Protein AF-A0A378UY57-F1 (afdb_monomer_lite)

Radius of gyration: 21.89 Å; chains: 1; bounding box: 51×52×68 Å

InterPro domains:
  IPR006091 Acyl-CoA dehydrogenase/oxidase, middle domain [PF02770] (91-174)
  IPR009100 Acyl-CoA dehydrogenase/oxidase, N-terminal and middle domain superfamily [SSF56645] (2-172)
  IPR013786 Acyl-CoA dehydrogenase/oxidase, N-terminal [PF02771] (3-87)
  IPR037069 Acyl-CoA dehydrogenase/oxidase, N-terminal domain superfamily [G3DSA:1.10.540.10] (1-86)
  IPR046373 Acyl-CoA oxidase/dehydrogenase, middle domain superfamily [G3DSA:2.40.110.10] (87-186)
  IPR052161 Mycobacterial Acyl-CoA Dehydrogenase [PTHR43292] (6-175)

Organism: Mycolicibacterium fortuitum (NCBI:txid1766)

Structure (mmCIF, N/CA/C/O backbone):
data_AF-A0A378UY57-F1
#
_entry.id   AF-A0A378UY57-F1
#
loop_
_atom_site.group_PDB
_atom_site.id
_atom_site.type_symbol
_atom_site.label_atom_id
_atom_site.label_alt_id
_atom_site.label_comp_id
_atom_site.label_asym_id
_atom_site.label_entity_id
_atom_site.label_seq_id
_atom_site.pdbx_PDB_ins_code
_atom_site.Cartn_x
_atom_site.Cartn_y
_atom_site.Cartn_z
_atom_site.occupancy
_atom_site.B_iso_or_equiv
_atom_site.auth_seq_id
_atom_site.auth_comp_id
_atom_site.auth_asym_id
_atom_site.auth_atom_id
_atom_site.pdbx_PDB_model_num
ATOM 1 N N . MET A 1 1 ? 15.941 20.336 -7.522 1.00 40.28 1 MET A N 1
ATOM 2 C CA . MET A 1 1 ? 14.760 19.537 -7.920 1.00 40.28 1 MET A CA 1
ATOM 3 C C . MET A 1 1 ? 15.129 18.188 -8.552 1.00 40.28 1 MET A C 1
ATOM 5 O O . MET A 1 1 ? 14.240 17.460 -8.949 1.00 40.28 1 MET A O 1
ATOM 9 N N . GLU A 1 2 ? 16.411 17.803 -8.567 1.00 47.00 2 GLU A N 1
ATOM 10 C CA . GLU A 1 2 ? 16.931 16.619 -9.278 1.00 47.00 2 GLU A CA 1
ATOM 11 C C . GLU A 1 2 ? 17.070 15.363 -8.388 1.00 47.00 2 GLU A C 1
ATOM 13 O O . GLU A 1 2 ? 17.576 14.335 -8.816 1.00 47.00 2 GLU A O 1
ATOM 18 N N . SER A 1 3 ? 16.646 15.438 -7.120 1.00 58.62 3 SER A N 1
ATOM 19 C CA . SER A 1 3 ? 16.895 14.403 -6.105 1.00 58.62 3 SER A CA 1
ATOM 20 C C . SER A 1 3 ? 15.646 13.675 -5.603 1.00 58.62 3 SER A C 1
ATOM 22 O O . SER A 1 3 ? 15.769 12.907 -4.653 1.00 58.62 3 SER A O 1
ATOM 24 N N . ASP A 1 4 ? 14.471 13.894 -6.203 1.00 64.38 4 ASP A N 1
ATOM 25 C CA . ASP A 1 4 ? 13.255 13.135 -5.879 1.00 64.38 4 ASP A CA 1
ATOM 26 C C . ASP A 1 4 ? 13.034 12.001 -6.894 1.00 64.38 4 ASP A C 1
ATOM 28 O O . ASP A 1 4 ? 12.913 12.250 -8.088 1.00 64.38 4 ASP A O 1
ATOM 32 N N . ARG A 1 5 ? 12.977 10.758 -6.413 1.00 66.75 5 ARG A N 1
ATOM 33 C CA . ARG A 1 5 ? 12.697 9.519 -7.151 1.00 66.75 5 ARG A CA 1
ATOM 34 C C . ARG A 1 5 ? 11.212 9.312 -7.404 1.00 66.75 5 ARG A C 1
ATOM 36 O O . ARG A 1 5 ? 10.889 8.396 -8.140 1.00 66.75 5 ARG A O 1
ATOM 43 N N . HIS A 1 6 ? 10.328 10.074 -6.765 1.00 70.81 6 HIS A N 1
ATOM 44 C CA . HIS A 1 6 ? 8.878 9.992 -6.957 1.00 70.81 6 HIS A CA 1
ATOM 45 C C . HIS A 1 6 ? 8.403 11.300 -7.588 1.00 70.81 6 HIS A C 1
ATOM 47 O O . HIS A 1 6 ? 7.791 12.142 -6.940 1.00 70.81 6 HIS A O 1
ATOM 53 N N . ASN A 1 7 ? 8.792 11.485 -8.847 1.00 79.38 7 ASN A N 1
ATOM 54 C CA . ASN A 1 7 ? 8.501 12.661 -9.656 1.00 79.38 7 ASN A CA 1
ATOM 55 C C . ASN A 1 7 ? 7.748 12.262 -10.942 1.00 79.38 7 ASN A C 1
ATOM 57 O O . ASN A 1 7 ? 7.445 11.089 -11.176 1.00 79.38 7 ASN A O 1
ATOM 61 N N . GLU A 1 8 ? 7.473 13.229 -11.813 1.00 85.94 8 GLU A N 1
ATOM 62 C CA . GLU A 1 8 ? 6.779 12.975 -13.083 1.00 85.94 8 GLU A CA 1
ATOM 63 C C . GLU A 1 8 ? 7.524 11.983 -13.991 1.00 85.94 8 GLU A C 1
ATOM 65 O O . GLU A 1 8 ? 6.896 11.127 -14.616 1.00 85.94 8 GLU A O 1
ATOM 70 N N . ALA A 1 9 ? 8.860 12.038 -14.028 1.00 87.75 9 ALA A N 1
ATOM 71 C CA . ALA A 1 9 ? 9.668 11.105 -14.813 1.00 87.75 9 ALA A CA 1
ATOM 72 C C . ALA A 1 9 ? 9.546 9.670 -14.279 1.00 87.75 9 ALA A C 1
ATOM 74 O O . ALA A 1 9 ? 9.389 8.732 -15.060 1.00 87.75 9 ALA A O 1
ATOM 75 N N . TYR A 1 10 ? 9.534 9.498 -12.956 1.00 88.25 10 TYR A N 1
ATOM 76 C CA . TYR A 1 10 ? 9.247 8.216 -12.322 1.00 88.25 10 TYR A CA 1
ATOM 77 C C . TYR A 1 10 ? 7.879 7.684 -12.748 1.00 88.25 10 TYR A C 1
ATOM 79 O O . TYR A 1 10 ? 7.792 6.567 -13.258 1.00 88.25 10 TYR A O 1
ATOM 87 N N . ARG A 1 11 ? 6.823 8.497 -12.632 1.00 90.94 11 ARG A N 1
ATOM 88 C CA . ARG A 1 11 ? 5.468 8.110 -13.054 1.00 90.94 11 ARG A CA 1
ATOM 89 C C . ARG A 1 11 ? 5.415 7.712 -14.527 1.00 90.94 11 ARG A C 1
ATOM 91 O O . ARG A 1 11 ? 4.796 6.701 -14.855 1.00 90.94 11 ARG A O 1
ATOM 98 N N . ALA A 1 12 ? 6.101 8.446 -15.402 1.00 92.75 12 ALA A N 1
ATOM 99 C CA . ALA A 1 12 ? 6.183 8.123 -16.823 1.00 92.75 12 ALA A CA 1
ATOM 100 C C . ALA A 1 12 ? 6.880 6.775 -17.078 1.00 92.75 12 ALA A C 1
ATOM 102 O O . ALA A 1 12 ? 6.385 5.969 -17.868 1.00 92.75 12 ALA A O 1
ATOM 103 N N . VAL A 1 13 ? 7.987 6.498 -16.381 1.00 93.12 13 VAL A N 1
ATOM 104 C CA . VAL A 1 13 ? 8.719 5.226 -16.488 1.00 93.12 13 VAL A CA 1
ATOM 105 C C . VAL A 1 13 ? 7.883 4.058 -15.965 1.00 93.12 13 VAL A C 1
ATOM 107 O O . VAL A 1 13 ? 7.796 3.031 -16.639 1.00 93.12 13 VAL A O 1
ATOM 110 N N . ILE A 1 14 ? 7.213 4.206 -14.816 1.00 94.50 14 ILE A N 1
ATOM 111 C CA . ILE A 1 14 ? 6.327 3.156 -14.294 1.00 94.50 14 ILE A CA 1
ATOM 112 C C . ILE A 1 14 ? 5.165 2.902 -15.257 1.00 94.50 14 ILE A C 1
ATOM 114 O O . ILE A 1 14 ? 4.910 1.750 -15.607 1.00 94.50 14 ILE A O 1
ATOM 118 N N . LYS A 1 15 ? 4.510 3.956 -15.753 1.00 94.81 15 LYS A N 1
ATOM 119 C CA . LYS A 1 15 ? 3.427 3.826 -16.734 1.00 94.81 15 LYS A CA 1
ATOM 120 C C . LYS A 1 15 ? 3.899 3.130 -18.009 1.00 94.81 15 LYS A C 1
ATOM 122 O O . LYS A 1 15 ? 3.201 2.266 -18.532 1.00 94.81 15 LYS A O 1
ATOM 127 N N . ARG A 1 16 ? 5.110 3.440 -18.483 1.00 95.19 16 ARG A N 1
ATOM 128 C CA . ARG A 1 16 ? 5.702 2.758 -19.639 1.00 95.19 16 ARG A CA 1
ATOM 129 C C . ARG A 1 16 ? 5.936 1.272 -19.372 1.00 95.19 16 ARG A C 1
ATOM 131 O O . ARG A 1 16 ? 5.544 0.453 -20.196 1.00 95.19 16 ARG A O 1
ATOM 138 N N . MET A 1 17 ? 6.504 0.916 -18.220 1.00 94.19 17 MET A N 1
ATOM 139 C CA . MET A 1 17 ? 6.662 -0.492 -17.833 1.00 94.19 17 MET A CA 1
ATOM 140 C C . MET A 1 17 ? 5.321 -1.224 -17.737 1.00 94.19 17 MET A C 1
ATOM 142 O O . MET A 1 17 ? 5.263 -2.416 -18.042 1.00 94.19 17 MET A O 1
ATOM 146 N N . GLY A 1 18 ? 4.258 -0.528 -17.326 1.00 95.00 18 GLY A N 1
ATOM 147 C CA . GLY A 1 18 ? 2.902 -1.067 -17.324 1.00 95.00 18 GLY A CA 1
ATOM 148 C C . GLY A 1 18 ? 2.403 -1.366 -18.734 1.00 95.00 18 GLY A C 1
ATOM 149 O O . GLY A 1 18 ? 2.019 -2.498 -19.019 1.00 95.00 18 GLY A O 1
ATOM 150 N N . SER A 1 19 ? 2.511 -0.396 -19.648 1.00 94.31 19 SER A N 1
ATOM 151 C CA . SER A 1 19 ? 2.171 -0.577 -21.068 1.00 94.31 19 SER A CA 1
ATOM 152 C C . SER A 1 19 ? 2.975 -1.689 -21.748 1.00 94.31 19 SER A C 1
ATOM 154 O O . SER A 1 19 ? 2.440 -2.411 -22.584 1.00 94.31 19 SER A O 1
ATOM 156 N N . ASP A 1 20 ? 4.244 -1.862 -21.372 1.00 94.06 20 ASP A N 1
ATOM 157 C CA . ASP A 1 20 ? 5.120 -2.915 -21.899 1.00 94.06 20 ASP A CA 1
ATOM 158 C C . ASP A 1 20 ? 4.856 -4.298 -21.248 1.00 94.06 20 ASP A C 1
ATOM 160 O O . ASP A 1 20 ? 5.554 -5.276 -21.546 1.00 94.06 20 ASP A O 1
ATOM 164 N N . GLY A 1 21 ? 3.882 -4.398 -20.331 1.00 92.75 21 GLY A N 1
ATOM 165 C CA . GLY A 1 21 ? 3.522 -5.633 -19.626 1.00 92.75 21 GLY A CA 1
ATOM 166 C C . GLY A 1 21 ? 4.620 -6.148 -18.690 1.00 92.75 21 GLY A C 1
ATOM 167 O O . GLY A 1 21 ? 4.719 -7.350 -18.441 1.00 92.75 21 GLY A O 1
ATOM 168 N N . LYS A 1 22 ? 5.504 -5.258 -18.225 1.00 92.56 22 LYS A N 1
ATOM 169 C CA . LYS A 1 22 ? 6.643 -5.584 -17.350 1.00 92.56 22 LYS A CA 1
ATOM 170 C C . LYS A 1 22 ? 6.350 -5.329 -15.877 1.00 92.56 22 LYS A C 1
ATOM 172 O O . LYS A 1 22 ? 7.097 -5.796 -15.023 1.00 92.56 22 LYS A O 1
ATOM 177 N N . LEU A 1 23 ? 5.273 -4.624 -15.542 1.00 93.00 23 LEU A N 1
ATOM 178 C CA . LEU A 1 23 ? 4.801 -4.580 -14.161 1.00 93.00 23 LEU A CA 1
ATOM 179 C C . LEU A 1 23 ? 4.139 -5.910 -13.795 1.00 93.00 23 LEU A C 1
ATOM 181 O O . LEU A 1 23 ? 3.455 -6.524 -14.604 1.00 93.00 23 LEU A O 1
ATOM 185 N N . GLY A 1 24 ? 4.387 -6.382 -12.573 1.00 90.12 24 GLY A N 1
ATOM 186 C CA . GLY A 1 24 ? 3.815 -7.642 -12.096 1.00 90.12 24 GLY A CA 1
ATOM 187 C C . GLY A 1 24 ? 4.323 -8.885 -12.832 1.00 90.12 24 GLY A C 1
ATOM 188 O O . GLY A 1 24 ? 3.570 -9.844 -12.984 1.00 90.12 24 GLY A O 1
ATOM 189 N N . VAL A 1 25 ? 5.601 -8.925 -13.245 1.00 93.88 25 VAL A N 1
ATOM 190 C CA . VAL A 1 25 ? 6.196 -10.117 -13.892 1.00 93.88 25 VAL A CA 1
ATOM 191 C C . VAL A 1 25 ? 5.960 -11.411 -13.099 1.00 93.88 25 VAL A C 1
ATOM 193 O O . VAL A 1 25 ? 5.749 -12.472 -13.674 1.00 93.88 25 VAL A O 1
ATOM 196 N N . GLY A 1 26 ? 5.935 -11.313 -11.770 1.00 92.50 26 GLY A N 1
ATOM 197 C CA . GLY A 1 26 ? 5.681 -12.430 -10.865 1.00 92.50 26 GLY A CA 1
ATOM 198 C C . GLY A 1 26 ? 4.221 -12.771 -10.601 1.00 92.50 26 GLY A C 1
ATOM 199 O O . GLY A 1 26 ? 3.942 -13.772 -9.946 1.00 92.50 26 GLY A O 1
ATOM 200 N N . TRP A 1 27 ? 3.284 -11.925 -11.024 1.00 95.56 27 TRP A N 1
ATOM 201 C CA . TRP A 1 27 ? 1.872 -12.138 -10.730 1.00 95.56 27 TRP A CA 1
ATOM 202 C C . TRP A 1 27 ? 1.311 -13.272 -11.592 1.00 95.56 27 TRP A C 1
ATOM 204 O O . TRP A 1 27 ? 1.723 -13.414 -12.748 1.00 95.56 27 TRP A O 1
ATOM 214 N N . PRO A 1 28 ? 0.359 -14.066 -11.071 1.00 95.00 28 PRO A N 1
ATOM 215 C CA . PRO A 1 28 ? -0.349 -15.063 -11.861 1.00 95.00 28 PRO A CA 1
ATOM 216 C C . PRO A 1 28 ? -0.992 -14.457 -13.114 1.00 95.00 28 PRO A C 1
ATOM 218 O O . PRO A 1 28 ? -1.489 -13.327 -13.094 1.00 95.00 28 PRO A O 1
ATOM 221 N N . LYS A 1 29 ? -1.038 -15.240 -14.198 1.00 94.75 29 LYS A N 1
ATOM 222 C CA . LYS A 1 29 ? -1.627 -14.807 -15.477 1.00 94.75 29 LYS A CA 1
ATOM 223 C C . LYS A 1 29 ? -3.108 -14.437 -15.361 1.00 94.75 29 LYS A C 1
ATOM 225 O O . LYS A 1 29 ? -3.556 -13.529 -16.048 1.00 94.75 29 LYS A O 1
ATOM 230 N N . GLU A 1 30 ? -3.848 -15.089 -14.463 1.00 94.06 30 GLU A N 1
ATOM 231 C CA . GLU A 1 30 ? -5.260 -14.778 -14.172 1.00 94.06 30 GLU A CA 1
ATOM 232 C C . GLU A 1 30 ? -5.480 -13.337 -13.680 1.00 94.06 30 GLU A C 1
ATOM 234 O O . GLU A 1 30 ? -6.553 -12.778 -13.884 1.00 94.06 30 GLU A O 1
ATOM 239 N N . TYR A 1 31 ? -4.454 -12.711 -13.093 1.00 93.69 31 TYR A N 1
ATOM 240 C CA . TYR A 1 31 ? -4.487 -11.317 -12.649 1.00 93.69 31 TYR A CA 1
ATOM 241 C C . TYR A 1 31 ? -3.799 -10.356 -13.626 1.00 93.69 31 TYR A C 1
ATOM 243 O O . TYR A 1 31 ? -3.614 -9.194 -13.281 1.00 93.69 31 TYR A O 1
ATOM 251 N N . GLY A 1 32 ? -3.417 -10.819 -14.823 1.00 91.88 32 GLY A N 1
ATOM 252 C CA . GLY A 1 32 ? -2.767 -10.012 -15.863 1.00 91.88 32 GLY A CA 1
ATOM 253 C C . GLY A 1 32 ? -1.235 -9.978 -15.808 1.00 91.88 32 GLY A C 1
ATOM 254 O O . GLY A 1 32 ? -0.626 -9.236 -16.573 1.00 91.88 32 GLY A O 1
ATOM 255 N N . GLY A 1 33 ? -0.603 -10.760 -14.925 1.00 93.44 33 GLY A N 1
ATOM 256 C CA . GLY A 1 33 ? 0.859 -10.868 -14.844 1.00 93.44 33 GLY A CA 1
ATOM 257 C C . GLY A 1 33 ? 1.473 -11.860 -15.838 1.00 93.44 33 GLY A C 1
ATOM 258 O O . GLY A 1 33 ? 0.778 -12.515 -16.616 1.00 93.44 33 GLY A O 1
ATOM 259 N N . LEU A 1 34 ? 2.801 -12.023 -15.779 1.00 93.38 34 LEU A N 1
ATOM 260 C CA . LEU A 1 34 ? 3.534 -12.963 -16.647 1.00 93.38 34 LEU A CA 1
ATOM 261 C C . LEU A 1 34 ? 3.672 -14.376 -16.052 1.00 93.38 34 LEU A C 1
ATOM 263 O O . LEU A 1 34 ? 3.972 -15.325 -16.780 1.00 93.38 34 LEU A O 1
ATOM 267 N N . GLY A 1 35 ? 3.408 -14.542 -14.752 1.00 93.44 35 GLY A N 1
ATOM 268 C CA . GLY A 1 35 ? 3.488 -15.823 -14.048 1.00 93.44 35 GLY A CA 1
ATOM 269 C C . GLY A 1 35 ? 4.914 -16.318 -13.810 1.00 93.44 35 GLY A C 1
ATOM 270 O O . GLY A 1 35 ? 5.127 -17.525 -13.718 1.00 93.44 35 GLY A O 1
ATOM 271 N N . PHE A 1 36 ? 5.895 -15.417 -13.755 1.00 94.00 36 PHE A N 1
ATOM 272 C CA . PHE A 1 36 ? 7.292 -15.783 -13.553 1.00 94.00 36 PHE A CA 1
ATOM 273 C C . PHE A 1 36 ? 7.594 -16.227 -12.118 1.00 94.00 36 PHE A C 1
ATOM 275 O O . PHE A 1 36 ? 7.024 -15.723 -11.144 1.00 94.00 36 PHE A O 1
ATOM 282 N N . GLY A 1 37 ? 8.541 -17.157 -11.992 1.00 93.19 37 GLY A N 1
ATOM 283 C CA . GLY A 1 37 ? 8.991 -17.682 -10.713 1.00 93.19 37 GLY A CA 1
ATOM 284 C C . GLY A 1 37 ? 9.806 -16.673 -9.891 1.00 93.19 37 GLY A C 1
ATOM 285 O O . GLY A 1 37 ? 10.105 -15.562 -10.340 1.00 93.19 37 GLY A O 1
ATOM 286 N N . PRO A 1 38 ? 10.174 -17.036 -8.649 1.00 91.06 38 PRO A N 1
ATOM 287 C CA . PRO A 1 38 ? 10.925 -16.150 -7.757 1.00 91.06 38 PRO A CA 1
ATOM 288 C C . PRO A 1 38 ? 12.301 -15.745 -8.302 1.00 91.06 38 PRO A C 1
ATOM 290 O O . PRO A 1 38 ? 12.766 -14.639 -8.034 1.00 91.06 38 PRO A O 1
ATOM 293 N N . VAL A 1 39 ? 12.954 -16.628 -9.065 1.00 95.00 39 VAL A N 1
ATOM 294 C CA . VAL A 1 39 ? 14.288 -16.374 -9.630 1.00 95.00 39 VAL A CA 1
ATOM 295 C C . VAL A 1 39 ? 14.203 -15.323 -10.731 1.00 95.00 39 VAL A C 1
ATOM 297 O O . VAL A 1 39 ? 14.936 -14.338 -10.704 1.00 95.00 39 VAL A O 1
ATOM 300 N N . GLU A 1 40 ? 13.265 -15.477 -11.660 1.00 94.12 40 GLU A N 1
ATOM 301 C CA . GLU A 1 40 ? 13.030 -14.534 -12.752 1.00 94.12 40 GLU A CA 1
ATOM 302 C C . GLU A 1 40 ? 12.604 -13.157 -12.226 1.00 94.12 40 GLU A C 1
ATOM 304 O O . GLU A 1 40 ? 13.059 -12.130 -12.729 1.00 94.12 40 GLU A O 1
ATOM 309 N N . GLN A 1 41 ? 11.782 -13.119 -11.171 1.00 92.00 41 GLN A N 1
ATOM 310 C CA . GLN A 1 41 ? 11.437 -11.875 -10.480 1.00 92.00 41 GLN A CA 1
ATOM 311 C C . GLN A 1 41 ? 12.674 -11.185 -9.897 1.00 92.00 41 GLN A C 1
ATOM 313 O O . GLN A 1 41 ? 12.818 -9.970 -10.035 1.00 92.00 41 GLN A O 1
ATOM 318 N N . GLN A 1 42 ? 13.578 -11.943 -9.271 1.00 92.88 42 GLN A N 1
ATOM 319 C CA . GLN A 1 42 ? 14.812 -11.387 -8.718 1.00 92.88 42 GLN A CA 1
ATOM 320 C C . GLN A 1 42 ? 15.730 -10.840 -9.816 1.00 92.88 42 GLN A C 1
ATOM 322 O O . GLN A 1 42 ? 16.302 -9.765 -9.643 1.00 92.88 42 GLN A O 1
ATOM 327 N N . ILE A 1 43 ? 15.846 -11.545 -10.945 1.00 95.00 43 ILE A N 1
ATOM 328 C CA . ILE A 1 43 ? 16.604 -11.070 -12.110 1.00 95.00 43 ILE A CA 1
ATOM 329 C C . ILE A 1 43 ? 16.014 -9.746 -12.607 1.00 95.00 43 ILE A C 1
ATOM 331 O O . ILE A 1 43 ? 16.747 -8.773 -12.746 1.00 95.00 43 ILE A O 1
ATOM 335 N N . PHE A 1 44 ? 14.692 -9.666 -12.781 1.00 93.88 44 PHE A N 1
ATOM 336 C CA . PHE A 1 44 ? 14.022 -8.436 -13.209 1.00 93.88 44 PHE A CA 1
ATOM 337 C C . PHE A 1 44 ? 14.284 -7.255 -12.260 1.00 93.88 44 PHE A C 1
ATOM 339 O O . PHE A 1 44 ? 14.619 -6.160 -12.708 1.00 93.88 44 PHE A O 1
ATOM 346 N N . ILE A 1 45 ? 14.191 -7.482 -10.946 1.00 92.25 45 ILE A N 1
ATOM 347 C CA . ILE A 1 45 ? 14.482 -6.456 -9.933 1.00 92.25 45 ILE A CA 1
ATOM 348 C C . ILE A 1 45 ? 15.952 -6.018 -9.999 1.00 92.25 45 ILE A C 1
ATOM 350 O O . ILE A 1 45 ? 16.243 -4.829 -9.875 1.00 92.25 45 ILE A O 1
ATOM 354 N N . ASN A 1 46 ? 16.885 -6.951 -10.198 1.00 94.00 46 ASN A N 1
ATOM 355 C CA . ASN A 1 46 ? 18.308 -6.636 -10.317 1.00 94.00 46 ASN A CA 1
ATOM 356 C C . ASN A 1 46 ? 18.601 -5.780 -11.555 1.00 94.00 46 ASN A C 1
ATOM 358 O O . ASN A 1 46 ? 19.331 -4.797 -11.439 1.00 94.00 46 ASN A O 1
ATOM 362 N N . GLU A 1 47 ? 18.003 -6.104 -12.703 1.00 94.88 47 GLU A N 1
ATOM 363 C CA . GLU A 1 47 ? 18.161 -5.317 -13.931 1.00 94.88 47 GLU A CA 1
ATOM 364 C C . GLU A 1 47 ? 17.540 -3.921 -13.801 1.00 94.88 47 GLU A C 1
ATOM 366 O O . GLU A 1 47 ? 18.175 -2.932 -14.167 1.00 94.88 47 GLU A O 1
ATOM 371 N N . ALA A 1 48 ? 16.354 -3.807 -13.192 1.00 91.62 48 ALA A N 1
ATOM 372 C CA . ALA A 1 48 ? 15.744 -2.508 -12.904 1.00 91.62 48 ALA A CA 1
ATOM 373 C C . ALA A 1 48 ? 16.639 -1.650 -11.992 1.00 91.62 48 ALA A C 1
ATOM 375 O O . ALA A 1 48 ? 16.882 -0.482 -12.284 1.00 91.62 48 ALA A O 1
ATOM 376 N N . ASN A 1 49 ? 17.208 -2.243 -10.936 1.00 90.00 49 ASN A N 1
ATOM 377 C CA . ASN A 1 49 ? 18.150 -1.554 -10.051 1.00 90.00 49 ASN A CA 1
ATOM 378 C C . ASN A 1 49 ? 19.446 -1.150 -10.770 1.00 90.00 49 ASN A C 1
ATOM 380 O O . ASN A 1 49 ? 19.962 -0.061 -10.527 1.00 90.00 49 ASN A O 1
ATOM 384 N N . ARG A 1 50 ? 19.979 -2.003 -11.654 1.00 91.94 50 ARG A N 1
ATOM 385 C CA . ARG A 1 50 ? 21.170 -1.703 -12.466 1.00 91.94 50 ARG A CA 1
ATOM 386 C C . ARG A 1 50 ? 20.926 -0.529 -13.419 1.00 91.94 50 ARG A C 1
ATOM 388 O O . ARG A 1 50 ? 21.859 0.222 -13.688 1.00 91.94 50 ARG A O 1
ATOM 395 N N . ALA A 1 51 ? 19.691 -0.362 -13.885 1.00 89.75 51 ALA A N 1
ATOM 396 C CA . ALA A 1 51 ? 19.246 0.767 -14.698 1.00 89.75 51 ALA A CA 1
ATOM 397 C C . ALA A 1 51 ? 18.805 2.001 -13.875 1.00 89.75 51 ALA A C 1
ATOM 399 O O . ALA A 1 51 ? 18.311 2.960 -14.460 1.00 89.75 51 ALA A O 1
ATOM 400 N N . ASP A 1 52 ? 18.959 1.979 -12.543 1.00 86.69 52 ASP A N 1
ATOM 401 C CA . ASP A 1 52 ? 18.474 3.004 -11.596 1.00 86.69 52 ASP A CA 1
ATOM 402 C C . ASP A 1 52 ? 16.971 3.317 -11.741 1.00 86.69 52 ASP A C 1
ATOM 404 O O . ASP A 1 52 ? 16.516 4.441 -11.533 1.00 86.69 52 ASP A O 1
ATOM 408 N N . ILE A 1 53 ? 16.175 2.297 -12.075 1.00 87.31 53 ILE A N 1
ATOM 409 C CA . ILE A 1 53 ? 14.715 2.371 -12.139 1.00 87.31 53 ILE A CA 1
ATOM 410 C C . ILE A 1 53 ? 14.153 1.897 -10.793 1.00 87.31 53 ILE A C 1
ATOM 412 O O . ILE A 1 53 ? 14.133 0.691 -10.522 1.00 87.31 53 ILE A O 1
ATOM 416 N N . PRO A 1 54 ? 13.668 2.802 -9.923 1.00 83.81 54 PRO A N 1
ATOM 417 C CA . PRO A 1 54 ? 13.010 2.381 -8.698 1.00 83.81 54 PRO A CA 1
ATOM 418 C C . PRO A 1 54 ? 11.667 1.740 -9.060 1.00 83.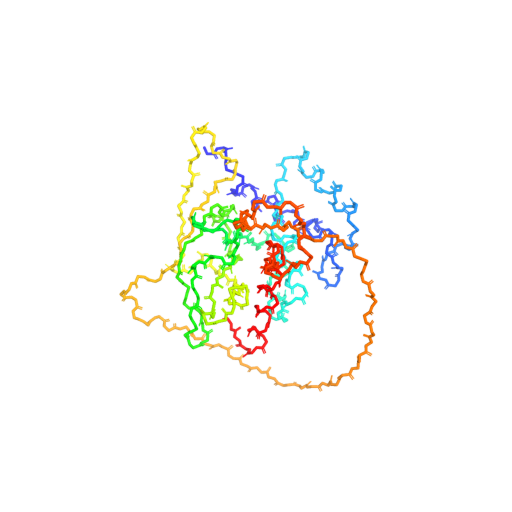81 54 PRO A C 1
ATOM 420 O O . PRO A 1 54 ? 10.828 2.360 -9.697 1.00 83.81 54 PRO A O 1
ATOM 423 N N . LEU A 1 55 ? 11.447 0.490 -8.665 1.00 90.31 55 LEU A N 1
ATOM 424 C CA . LEU A 1 55 ? 10.158 -0.176 -8.853 1.00 90.31 55 LEU A CA 1
ATOM 425 C C . LEU A 1 55 ? 9.210 0.131 -7.676 1.00 90.31 55 LEU A C 1
ATOM 427 O O . LEU A 1 55 ? 9.676 0.249 -6.536 1.00 90.31 55 LEU A O 1
ATOM 431 N N . PRO A 1 56 ? 7.879 0.184 -7.891 1.00 91.50 56 PRO A N 1
ATOM 432 C CA . PRO A 1 56 ? 6.888 0.344 -6.827 1.00 91.50 56 PRO A CA 1
ATOM 433 C C . PRO A 1 56 ? 6.720 -0.962 -6.032 1.00 91.50 56 PRO A C 1
ATOM 435 O O . PRO A 1 56 ? 5.681 -1.622 -6.066 1.00 91.50 56 PRO A O 1
ATOM 438 N N . MET A 1 57 ? 7.767 -1.361 -5.307 1.00 90.25 57 MET A N 1
ATOM 439 C CA . MET A 1 57 ? 7.873 -2.675 -4.665 1.00 90.25 57 MET A CA 1
ATOM 440 C C . MET A 1 57 ? 6.763 -2.936 -3.646 1.00 90.25 57 MET A C 1
ATOM 442 O O . MET A 1 57 ? 6.221 -4.033 -3.612 1.00 90.25 57 MET A O 1
ATOM 446 N N . VAL A 1 58 ? 6.368 -1.930 -2.857 1.00 91.69 58 VAL A N 1
ATOM 447 C CA . VAL A 1 58 ? 5.243 -2.052 -1.910 1.00 91.69 58 VAL A CA 1
ATOM 448 C C . VAL A 1 58 ? 3.955 -2.412 -2.651 1.00 91.69 58 VAL A C 1
ATOM 450 O O . VAL A 1 58 ? 3.244 -3.335 -2.256 1.00 91.69 58 VAL A O 1
ATOM 453 N N . THR A 1 59 ? 3.674 -1.717 -3.748 1.00 94.75 59 THR A N 1
ATOM 454 C CA . THR A 1 59 ? 2.495 -1.965 -4.573 1.00 94.75 59 THR A CA 1
ATOM 455 C C . THR A 1 59 ? 2.534 -3.364 -5.199 1.00 94.75 59 THR A C 1
ATOM 457 O O . THR A 1 59 ? 1.562 -4.112 -5.102 1.00 94.75 59 THR A O 1
ATOM 460 N N . LEU A 1 60 ? 3.6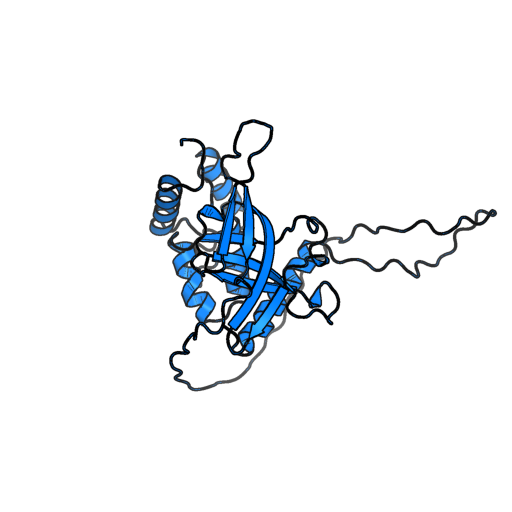68 -3.740 -5.802 1.00 93.94 60 LEU A N 1
ATOM 461 C CA . LEU A 1 60 ? 3.807 -4.973 -6.585 1.00 93.94 60 LEU A CA 1
ATOM 462 C C . LEU A 1 60 ? 3.987 -6.237 -5.739 1.00 93.94 60 LEU A C 1
ATOM 464 O O . LEU A 1 60 ? 3.505 -7.295 -6.133 1.00 93.94 60 LEU A O 1
ATOM 468 N N . GLN A 1 61 ? 4.689 -6.155 -4.609 1.00 91.69 61 GLN A N 1
ATOM 469 C CA . GLN A 1 61 ? 5.043 -7.323 -3.795 1.00 91.69 61 GLN A CA 1
ATOM 470 C C . GLN A 1 61 ? 4.217 -7.459 -2.519 1.00 91.69 61 GLN A C 1
ATOM 472 O O . GLN A 1 61 ? 4.129 -8.561 -1.985 1.00 91.69 61 GLN A O 1
ATOM 477 N N . THR A 1 62 ? 3.597 -6.378 -2.041 1.00 92.62 62 THR A N 1
ATOM 478 C CA . THR A 1 62 ? 2.780 -6.416 -0.822 1.00 92.62 62 THR A CA 1
ATOM 479 C C . THR A 1 62 ? 1.308 -6.226 -1.150 1.00 92.62 62 THR A C 1
ATOM 481 O O . THR A 1 62 ? 0.514 -7.143 -0.945 1.00 92.62 62 THR A O 1
ATOM 484 N N . VAL A 1 63 ? 0.924 -5.059 -1.674 1.00 9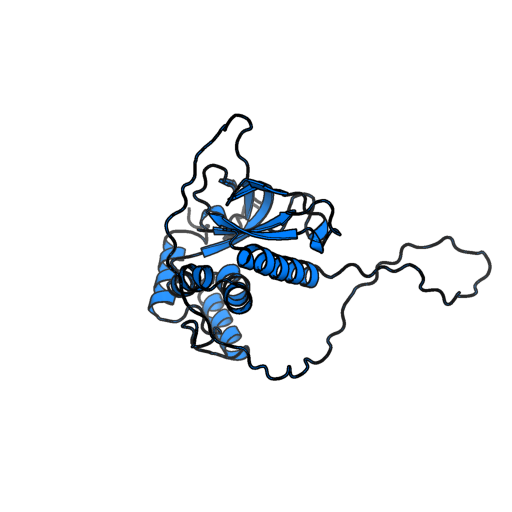5.81 63 VAL A N 1
ATOM 485 C CA . VAL A 1 63 ? -0.494 -4.691 -1.831 1.00 95.81 63 VAL A CA 1
ATOM 486 C C . VAL A 1 63 ? -1.192 -5.587 -2.847 1.00 95.81 63 VAL A C 1
ATOM 488 O O . VAL A 1 63 ? -2.206 -6.197 -2.522 1.00 95.81 63 VAL A O 1
ATOM 491 N N . GLY A 1 64 ? -0.628 -5.719 -4.047 1.00 95.75 64 GLY A N 1
ATOM 492 C CA . GLY A 1 64 ? -1.204 -6.538 -5.108 1.00 95.75 64 GLY A CA 1
ATOM 493 C C . GLY A 1 64 ? -1.415 -7.999 -4.706 1.00 95.75 64 GLY A C 1
ATOM 494 O O . GLY A 1 64 ? -2.554 -8.456 -4.748 1.00 95.75 64 GLY A O 1
ATOM 495 N N . PRO A 1 65 ? -0.383 -8.726 -4.238 1.00 94.62 65 PRO A N 1
ATOM 496 C CA . PRO A 1 65 ? -0.545 -10.103 -3.771 1.00 94.62 65 PRO A CA 1
ATOM 497 C C . PRO A 1 65 ? -1.533 -10.240 -2.606 1.00 94.62 65 PRO A C 1
ATOM 499 O O . PRO A 1 65 ? -2.290 -11.209 -2.550 1.00 94.62 65 PRO A O 1
ATOM 502 N N . THR A 1 66 ? -1.592 -9.251 -1.706 1.00 95.19 66 THR A N 1
ATOM 503 C CA . THR A 1 66 ? -2.586 -9.253 -0.623 1.00 95.19 66 THR A CA 1
ATOM 504 C C . THR A 1 66 ? -4.005 -9.102 -1.170 1.00 95.19 66 THR A C 1
ATOM 506 O O . THR A 1 66 ? -4.898 -9.834 -0.756 1.00 95.19 66 THR A O 1
ATOM 509 N N . LEU A 1 67 ? -4.225 -8.209 -2.138 1.00 95.56 67 LEU A N 1
ATOM 510 C CA . LEU A 1 67 ? -5.518 -8.047 -2.809 1.00 95.56 67 LEU A CA 1
ATOM 511 C C . LEU A 1 67 ? -5.917 -9.287 -3.618 1.00 95.56 67 LEU A C 1
ATOM 513 O O . LEU A 1 67 ? -7.084 -9.665 -3.608 1.00 95.56 67 LEU A O 1
ATOM 517 N N . GLN A 1 68 ? -4.966 -9.952 -4.275 1.00 95.06 68 GLN A N 1
ATOM 518 C CA . GLN A 1 68 ? -5.217 -11.220 -4.970 1.00 95.06 68 GLN A CA 1
ATOM 519 C C . GLN A 1 68 ? -5.713 -12.296 -3.995 1.00 95.06 68 GLN A C 1
ATOM 521 O O . GLN A 1 68 ? -6.698 -12.978 -4.272 1.00 95.06 68 GLN A O 1
ATOM 526 N N . ALA A 1 69 ? -5.063 -12.417 -2.834 1.00 94.50 69 ALA A N 1
ATOM 527 C CA . ALA A 1 69 ? -5.382 -13.442 -1.846 1.00 94.50 69 ALA A CA 1
ATOM 528 C C . ALA A 1 69 ? -6.642 -13.140 -1.015 1.00 94.50 69 ALA A C 1
ATOM 530 O O . ALA A 1 69 ? -7.371 -14.063 -0.654 1.00 94.50 69 ALA A O 1
ATOM 531 N N . LEU A 1 70 ? -6.867 -11.873 -0.662 1.00 93.94 70 LEU A N 1
ATOM 532 C CA . LEU A 1 70 ? -7.804 -11.472 0.395 1.00 93.94 70 LEU A CA 1
ATOM 533 C C . LEU A 1 70 ? -8.760 -10.341 -0.003 1.00 93.94 70 LEU A C 1
ATOM 535 O O . LEU A 1 70 ? -9.690 -10.049 0.748 1.00 93.94 70 LEU A O 1
ATOM 539 N N . GLY A 1 71 ? -8.529 -9.684 -1.139 1.00 92.19 71 GLY A N 1
ATOM 540 C CA . GLY A 1 71 ? -9.375 -8.592 -1.608 1.00 92.19 71 GLY A CA 1
ATOM 541 C C . GLY A 1 71 ? -10.746 -9.082 -2.066 1.00 92.19 71 GLY A C 1
ATOM 542 O O . GLY A 1 71 ? -10.898 -10.222 -2.513 1.00 92.19 71 GLY A O 1
ATOM 543 N N . THR A 1 72 ? -11.747 -8.208 -1.988 1.00 92.88 72 THR A N 1
ATOM 544 C CA . THR A 1 72 ? -13.048 -8.469 -2.620 1.00 92.88 72 THR A CA 1
ATOM 545 C C . THR A 1 72 ? -12.928 -8.385 -4.140 1.00 92.88 72 THR A C 1
ATOM 547 O O . THR A 1 72 ? -11.977 -7.809 -4.672 1.00 92.88 72 THR A O 1
ATOM 550 N N . GLU A 1 73 ? -13.906 -8.922 -4.866 1.00 93.50 73 GLU A N 1
ATOM 551 C CA . GLU A 1 73 ? -13.901 -8.860 -6.331 1.00 93.50 73 GLU A CA 1
ATOM 552 C C . GLU A 1 73 ? -13.939 -7.416 -6.851 1.00 93.50 73 GLU A C 1
ATOM 554 O O . GLU A 1 73 ? -13.284 -7.091 -7.840 1.00 93.50 73 GLU A O 1
ATOM 559 N N . GLU A 1 74 ? -14.625 -6.513 -6.151 1.00 92.12 74 GLU A N 1
ATOM 560 C CA . GLU A 1 74 ? -14.646 -5.083 -6.464 1.00 92.12 74 GLU A CA 1
ATOM 561 C C . GLU A 1 74 ? -13.262 -4.454 -6.276 1.00 92.12 74 GLU A C 1
ATOM 563 O O . GLU A 1 74 ? -12.801 -3.702 -7.136 1.00 92.12 74 GLU A O 1
ATOM 568 N N . GLN A 1 75 ? -12.571 -4.786 -5.181 1.00 93.62 75 GLN A N 1
ATOM 569 C CA . GLN A 1 75 ? -11.215 -4.302 -4.922 1.00 93.62 75 GLN A CA 1
ATOM 570 C C . GLN A 1 75 ? -10.230 -4.843 -5.962 1.00 93.62 75 GLN A C 1
ATOM 572 O O . GLN A 1 75 ? -9.428 -4.080 -6.501 1.00 93.62 75 GLN A O 1
ATOM 577 N N . LYS A 1 76 ? -10.310 -6.136 -6.297 1.00 95.25 76 LYS A N 1
ATOM 578 C CA . LYS A 1 76 ? -9.457 -6.754 -7.318 1.00 95.25 76 LYS A CA 1
ATOM 579 C C . LYS A 1 76 ? -9.649 -6.092 -8.679 1.00 95.25 76 LYS A C 1
ATOM 581 O O . LYS A 1 76 ? -8.664 -5.666 -9.279 1.00 95.25 76 LYS A O 1
ATOM 586 N N . LYS A 1 77 ? -10.901 -5.939 -9.129 1.00 95.06 77 LYS A N 1
ATOM 587 C CA . LYS A 1 77 ? -11.244 -5.297 -10.412 1.00 95.06 77 LYS A CA 1
ATOM 588 C C . LYS A 1 77 ? -10.807 -3.836 -10.473 1.00 95.06 77 LYS A C 1
ATOM 590 O O . LYS A 1 77 ? -10.375 -3.387 -11.528 1.00 95.06 77 LYS A O 1
ATOM 595 N N . LYS A 1 78 ? -10.901 -3.103 -9.358 1.00 94.50 78 LYS A N 1
ATOM 596 C CA . LYS A 1 78 ? -10.488 -1.696 -9.288 1.00 94.50 78 LYS A CA 1
ATOM 597 C C . LYS A 1 78 ? -8.967 -1.535 -9.289 1.00 94.50 78 LYS A C 1
ATOM 599 O O . LYS A 1 78 ? -8.446 -0.706 -10.025 1.00 94.50 78 LYS A O 1
ATOM 604 N N . PHE A 1 79 ? -8.259 -2.278 -8.440 1.00 97.06 79 PHE A N 1
ATOM 605 C CA . PHE A 1 79 ? -6.858 -1.981 -8.137 1.00 97.06 79 PHE A CA 1
ATOM 606 C C . PHE A 1 79 ? -5.861 -2.808 -8.946 1.00 97.06 79 PHE A C 1
ATOM 608 O O . PHE A 1 79 ? -4.853 -2.251 -9.369 1.00 97.06 79 PHE A O 1
ATOM 615 N N . LEU A 1 80 ? -6.098 -4.104 -9.188 1.00 97.12 80 LEU A N 1
ATOM 616 C CA . LEU A 1 80 ? -5.086 -4.956 -9.831 1.00 97.12 80 LEU A CA 1
ATOM 617 C C . LEU A 1 80 ? -4.745 -4.498 -11.261 1.00 97.12 80 LEU A C 1
ATOM 619 O O . LEU A 1 80 ? -3.553 -4.342 -11.536 1.00 97.12 80 LEU A O 1
ATOM 623 N N . PRO A 1 81 ? -5.721 -4.189 -12.142 1.00 96.62 81 PRO A N 1
ATOM 624 C CA . PRO A 1 81 ? -5.411 -3.672 -13.474 1.00 96.62 81 PRO A CA 1
ATOM 625 C C . PRO A 1 81 ? -4.696 -2.318 -13.422 1.00 96.62 81 PRO A C 1
ATOM 627 O O . PRO A 1 81 ? -3.723 -2.117 -14.140 1.00 96.62 81 PRO A O 1
ATOM 630 N N . GLY A 1 82 ? -5.121 -1.413 -12.532 1.00 96.81 82 GLY A N 1
ATOM 631 C CA . GLY A 1 82 ? -4.498 -0.094 -12.375 1.00 96.81 82 GLY A CA 1
ATOM 632 C C . GLY A 1 82 ? -3.059 -0.159 -11.851 1.00 96.81 82 GLY A C 1
ATOM 633 O O . GLY A 1 82 ? -2.210 0.625 -12.272 1.00 96.81 82 GLY A O 1
ATOM 634 N N . ILE A 1 83 ? -2.755 -1.127 -10.979 1.00 97.31 83 ILE A N 1
ATOM 635 C CA . ILE A 1 83 ? -1.386 -1.404 -10.526 1.00 97.31 83 ILE A CA 1
ATOM 636 C C . ILE A 1 83 ? -0.527 -1.893 -11.698 1.00 97.31 83 ILE A C 1
ATOM 638 O O . ILE A 1 83 ? 0.583 -1.398 -11.888 1.00 97.31 83 ILE A O 1
ATOM 642 N N . LEU A 1 84 ? -1.029 -2.846 -12.490 1.00 96.81 84 LEU A N 1
ATOM 643 C CA . LEU A 1 84 ? -0.293 -3.389 -13.635 1.00 96.81 84 LEU A CA 1
ATOM 644 C C . LEU A 1 84 ? -0.132 -2.383 -14.776 1.00 96.81 84 LEU A C 1
ATOM 646 O O . LEU A 1 84 ? 0.873 -2.426 -15.473 1.00 96.81 84 LEU A O 1
ATOM 650 N N . ALA A 1 85 ? -1.065 -1.446 -14.931 1.00 96.19 85 ALA A N 1
ATOM 651 C CA . ALA A 1 85 ? -0.945 -0.332 -15.866 1.00 96.19 85 ALA A CA 1
ATOM 652 C C . ALA A 1 85 ? 0.033 0.760 -15.384 1.00 96.19 85 ALA A C 1
ATOM 654 O O . ALA A 1 85 ? 0.376 1.662 -16.145 1.00 96.19 85 ALA A O 1
ATOM 655 N N . GLY A 1 86 ? 0.492 0.698 -14.127 1.00 94.94 86 GLY A N 1
ATOM 656 C CA . GLY A 1 86 ? 1.346 1.727 -13.533 1.00 94.94 86 GLY A CA 1
ATOM 657 C C . GLY A 1 86 ? 0.603 3.025 -13.205 1.00 94.94 86 GLY A C 1
ATOM 658 O O . GLY A 1 86 ? 1.228 4.072 -13.055 1.00 94.94 86 GLY A O 1
ATOM 659 N N . GLU A 1 87 ? -0.724 2.975 -13.111 1.00 95.00 87 GLU A N 1
ATOM 660 C CA . GLU A 1 87 ? -1.582 4.135 -12.845 1.00 95.00 87 GLU A CA 1
ATOM 661 C C . GLU A 1 87 ? -1.895 4.288 -11.357 1.00 95.00 87 GLU A C 1
ATOM 663 O O . GLU A 1 87 ? -2.124 5.400 -10.893 1.00 95.00 87 GLU A O 1
ATOM 668 N N . VAL A 1 88 ? -1.858 3.186 -10.603 1.00 95.88 88 VAL A N 1
ATOM 669 C CA . VAL A 1 88 ? -2.177 3.163 -9.173 1.00 95.88 88 VAL A CA 1
ATOM 670 C C . VAL A 1 88 ? -0.943 2.818 -8.351 1.00 95.88 88 VAL A C 1
ATOM 672 O O . VAL A 1 88 ? -0.382 1.726 -8.470 1.00 95.88 88 VAL A O 1
ATOM 675 N N . HIS A 1 89 ? -0.570 3.720 -7.446 1.00 94.38 89 HIS A N 1
ATOM 676 C CA . HIS A 1 89 ? 0.547 3.544 -6.528 1.00 94.38 89 HIS A CA 1
ATOM 677 C C . HIS A 1 89 ? 0.107 3.577 -5.071 1.00 94.38 89 HIS A C 1
ATOM 679 O O . HIS A 1 89 ? -0.676 4.428 -4.649 1.00 94.38 89 HIS A O 1
ATOM 685 N N . PHE A 1 90 ? 0.685 2.673 -4.283 1.00 96.00 90 PHE A N 1
ATOM 686 C CA . PHE A 1 90 ? 0.467 2.604 -2.850 1.00 96.00 90 PHE A CA 1
ATOM 687 C C . PHE A 1 90 ? 1.738 2.953 -2.082 1.00 96.00 90 PHE A C 1
ATOM 689 O O . PHE A 1 90 ? 2.827 2.468 -2.397 1.00 96.00 90 PHE A O 1
ATOM 696 N N . ALA A 1 91 ? 1.574 3.705 -0.997 1.00 94.69 91 ALA A N 1
ATOM 697 C CA . ALA A 1 91 ? 2.569 3.804 0.064 1.00 94.69 91 ALA A CA 1
ATOM 698 C C . ALA A 1 91 ? 2.097 3.050 1.316 1.00 94.69 91 ALA A C 1
ATOM 700 O O . ALA A 1 91 ? 0.904 2.827 1.516 1.00 94.69 91 ALA A O 1
ATOM 701 N N . ILE A 1 92 ? 3.031 2.630 2.174 1.00 93.94 92 ILE A N 1
ATOM 702 C CA . ILE A 1 92 ? 2.724 1.797 3.346 1.00 93.94 92 ILE A CA 1
ATOM 703 C C . ILE A 1 92 ? 2.761 2.601 4.648 1.00 93.94 92 ILE A C 1
ATOM 705 O O . ILE A 1 92 ? 3.816 3.044 5.102 1.00 93.94 92 ILE A O 1
ATOM 709 N N . GLY A 1 93 ? 1.597 2.767 5.272 1.00 94.44 93 GLY A N 1
ATOM 710 C CA . GLY A 1 93 ? 1.416 3.551 6.493 1.00 94.44 93 GLY A CA 1
ATOM 711 C C . GLY A 1 93 ? 1.390 2.671 7.738 1.00 94.44 93 GLY A C 1
ATOM 712 O O . GLY A 1 93 ? 0.336 2.501 8.347 1.00 94.44 93 GLY A O 1
ATOM 713 N N . TYR A 1 94 ? 2.513 2.047 8.100 1.00 93.81 94 TYR A N 1
ATOM 714 C CA . TYR A 1 94 ? 2.562 1.123 9.248 1.00 93.81 94 TYR A CA 1
ATOM 715 C C . TYR A 1 94 ? 3.171 1.778 10.481 1.00 93.81 94 TYR A C 1
ATOM 717 O O . TYR A 1 94 ? 2.502 1.873 11.512 1.00 93.81 94 TYR A O 1
ATOM 725 N N . SER A 1 95 ? 4.413 2.242 10.350 1.00 93.06 95 SER A N 1
ATOM 726 C CA . SER A 1 95 ? 5.188 2.795 11.455 1.00 93.06 95 SER A CA 1
ATOM 727 C C . SER A 1 95 ? 4.609 4.119 11.954 1.00 93.06 95 SER A C 1
ATOM 729 O O . SER A 1 95 ? 4.158 4.953 11.171 1.00 93.06 95 SER A O 1
ATOM 731 N N . GLU A 1 96 ? 4.675 4.326 13.260 1.00 94.12 96 GLU A N 1
ATOM 732 C CA . GLU A 1 96 ? 4.322 5.557 13.970 1.00 94.12 96 GLU A CA 1
ATOM 733 C C . GLU A 1 96 ? 5.542 6.039 14.766 1.00 94.12 96 GLU A C 1
ATOM 735 O O . GLU A 1 96 ? 6.466 5.246 14.974 1.00 94.12 96 GLU A O 1
ATOM 740 N N . PRO A 1 97 ? 5.564 7.295 15.249 1.00 88.88 97 PRO A N 1
ATOM 741 C CA . PRO A 1 97 ? 6.658 7.786 16.091 1.00 88.88 97 PRO A CA 1
ATOM 742 C C . PRO A 1 97 ? 6.972 6.860 17.278 1.00 88.88 97 PRO A C 1
ATOM 744 O O . PRO A 1 97 ? 8.137 6.573 17.539 1.00 88.88 97 PRO A O 1
ATOM 747 N N . ASP A 1 98 ? 5.927 6.313 17.911 1.00 87.81 98 ASP A N 1
ATOM 748 C CA . ASP A 1 98 ? 6.035 5.428 19.077 1.00 87.81 98 ASP A CA 1
ATOM 749 C C . ASP A 1 98 ? 5.924 3.925 18.733 1.00 87.81 98 ASP A C 1
ATOM 751 O O . ASP A 1 98 ? 5.983 3.080 19.627 1.00 87.81 98 ASP A O 1
ATOM 755 N N . ALA A 1 99 ? 5.743 3.561 17.455 1.00 88.00 99 ALA A N 1
ATOM 756 C CA . ALA A 1 99 ? 5.518 2.174 17.030 1.00 88.00 99 ALA A CA 1
ATOM 757 C C . ALA A 1 99 ? 6.274 1.841 15.733 1.00 88.00 99 ALA A C 1
ATOM 759 O O . ALA A 1 99 ? 5.839 2.172 14.632 1.00 88.00 99 ALA A O 1
ATOM 760 N N . GLY A 1 100 ? 7.415 1.156 15.860 1.00 85.69 100 GLY A N 1
ATOM 761 C CA . GLY A 1 100 ? 8.242 0.713 14.730 1.00 85.69 100 GLY A CA 1
ATOM 762 C C . GLY A 1 100 ? 8.293 -0.809 14.598 1.00 85.69 100 GLY A C 1
ATOM 763 O O . GLY A 1 100 ? 7.549 -1.409 13.824 1.00 85.69 100 GLY A O 1
ATOM 764 N N . THR A 1 101 ? 9.203 -1.440 15.345 1.00 87.56 101 THR A N 1
ATOM 765 C CA . THR A 1 101 ? 9.377 -2.904 15.342 1.00 87.56 101 THR A CA 1
ATOM 766 C C . THR A 1 101 ? 8.151 -3.628 15.899 1.00 87.56 101 THR A C 1
ATOM 768 O O . THR A 1 101 ? 7.753 -4.651 15.348 1.00 87.56 101 THR A O 1
ATOM 771 N N . ASP A 1 102 ? 7.537 -3.083 16.953 1.00 88.44 102 ASP A N 1
ATOM 772 C CA . ASP A 1 102 ? 6.283 -3.586 17.516 1.00 88.44 102 ASP A CA 1
ATOM 773 C C . ASP A 1 102 ? 5.083 -2.863 16.892 1.00 88.44 102 ASP A C 1
ATOM 775 O O . ASP A 1 102 ? 4.618 -1.836 17.390 1.00 88.44 102 ASP A O 1
ATOM 779 N N . LEU A 1 103 ? 4.586 -3.405 15.778 1.00 88.25 103 LEU A N 1
ATOM 780 C CA . LEU A 1 103 ? 3.434 -2.849 15.067 1.00 88.25 103 LEU A CA 1
ATOM 781 C C . LEU A 1 103 ? 2.161 -2.878 15.933 1.00 88.25 103 LEU A C 1
ATOM 783 O O . LEU A 1 103 ? 1.305 -2.004 15.819 1.00 88.25 103 LEU A O 1
ATOM 787 N N . ALA A 1 104 ? 2.051 -3.842 16.846 1.00 89.88 104 ALA A N 1
ATOM 788 C CA . ALA A 1 104 ? 0.911 -4.029 17.735 1.00 89.88 104 ALA A CA 1
ATOM 789 C C . ALA A 1 104 ? 0.639 -2.841 18.654 1.00 89.88 104 ALA A C 1
ATOM 791 O O . ALA A 1 104 ? -0.482 -2.698 19.148 1.00 89.88 104 ALA A O 1
ATOM 792 N N . SER A 1 105 ? 1.665 -2.028 18.907 1.00 90.81 105 SER A N 1
ATOM 793 C CA . SER A 1 105 ? 1.601 -0.844 19.760 1.00 90.81 105 SER A CA 1
ATOM 794 C C . SER A 1 105 ? 1.178 0.423 19.013 1.00 90.81 105 SER A C 1
ATOM 796 O O . SER A 1 105 ? 1.120 1.486 19.629 1.00 90.81 105 SER A O 1
ATOM 798 N N . LEU A 1 106 ? 0.808 0.315 17.729 1.00 93.44 106 LEU A N 1
ATOM 799 C CA . LEU A 1 106 ? 0.235 1.427 16.972 1.00 93.44 106 LEU A CA 1
ATOM 800 C C . LEU A 1 106 ? -1.014 1.998 17.663 1.00 93.44 106 LEU A C 1
ATOM 802 O O . LEU A 1 106 ? -1.816 1.267 18.271 1.00 93.44 106 LEU A O 1
ATOM 806 N N . ARG A 1 107 ? -1.172 3.314 17.539 1.00 92.69 107 ARG A N 1
ATOM 807 C CA . ARG A 1 107 ? -2.220 4.130 18.151 1.00 92.69 107 ARG A CA 1
ATOM 808 C C . ARG A 1 107 ? -3.169 4.755 17.137 1.00 92.69 107 ARG A C 1
ATOM 810 O O . ARG A 1 107 ? -4.246 5.158 17.556 1.00 92.69 107 ARG A O 1
ATOM 817 N N . THR A 1 108 ? -2.823 4.807 15.846 1.00 94.81 108 THR A N 1
ATOM 818 C CA . THR A 1 108 ? -3.759 5.264 14.801 1.00 94.81 108 THR A CA 1
ATOM 819 C C . THR A 1 108 ? -5.050 4.463 14.897 1.00 94.81 108 THR A C 1
ATOM 821 O O . THR A 1 108 ? -5.014 3.231 14.846 1.00 94.81 108 THR A O 1
ATOM 824 N N . THR A 1 109 ? -6.181 5.146 15.034 1.00 94.62 109 THR A N 1
ATOM 825 C CA . THR A 1 109 ? -7.502 4.533 15.170 1.00 94.62 109 THR A CA 1
ATOM 826 C C . THR A 1 109 ? -8.310 4.696 13.893 1.00 94.62 109 THR A C 1
ATOM 828 O O . THR A 1 109 ? -8.103 5.629 13.120 1.00 94.62 109 THR A O 1
ATOM 831 N N . ALA A 1 110 ? -9.2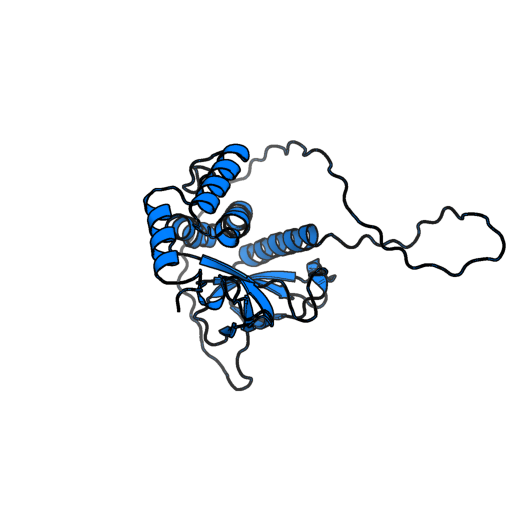37 3.773 13.677 1.00 94.75 110 ALA A N 1
ATOM 832 C CA . ALA A 1 110 ? -10.259 3.878 12.651 1.00 94.75 110 ALA A CA 1
ATOM 833 C C . ALA A 1 110 ? -11.599 3.469 13.261 1.00 94.75 110 ALA A C 1
ATOM 835 O O . ALA A 1 110 ? -11.811 2.303 13.598 1.00 94.75 110 ALA A O 1
ATOM 836 N N . VAL A 1 111 ? -12.489 4.442 13.440 1.00 93.50 111 VAL A N 1
ATOM 837 C CA . VAL A 1 111 ? -13.807 4.241 14.049 1.00 93.50 111 VAL A CA 1
ATOM 838 C C . VAL A 1 111 ? -14.849 4.180 12.947 1.00 93.50 111 VAL A C 1
ATOM 840 O O . VAL A 1 111 ? -14.902 5.059 12.091 1.00 93.50 111 VAL A O 1
ATOM 843 N N . ARG A 1 112 ? -15.680 3.138 12.960 1.00 89.62 112 ARG A N 1
ATOM 844 C CA . ARG A 1 112 ? -16.751 2.991 11.975 1.00 89.62 112 ARG A CA 1
ATOM 845 C C . ARG A 1 112 ? -17.824 4.064 12.191 1.00 89.62 112 ARG A C 1
ATOM 847 O O . ARG A 1 112 ? -18.321 4.215 13.304 1.00 89.62 112 ARG A O 1
ATOM 854 N N . HIS A 1 113 ? -18.220 4.741 11.119 1.00 89.75 113 HIS A N 1
ATOM 855 C CA . HIS A 1 113 ? -19.311 5.708 11.086 1.00 89.75 113 HIS A CA 1
ATOM 856 C C . HIS A 1 113 ? -20.191 5.447 9.852 1.00 89.75 113 HIS A C 1
ATOM 858 O O . HIS A 1 113 ? -19.922 5.935 8.757 1.00 89.75 113 HIS A O 1
ATOM 864 N N . GLY A 1 114 ? -21.237 4.633 10.026 1.00 89.62 114 GLY A N 1
ATOM 865 C CA . GLY A 1 114 ? -22.078 4.168 8.918 1.00 89.62 114 GLY A CA 1
ATOM 866 C C . GLY A 1 114 ? -21.320 3.219 7.985 1.00 89.62 114 GLY A C 1
ATOM 867 O O . GLY A 1 114 ? -20.835 2.171 8.424 1.00 89.62 114 GLY A O 1
ATOM 868 N N . ASP A 1 115 ? -21.213 3.603 6.716 1.00 85.19 115 ASP A N 1
ATOM 869 C CA . ASP A 1 115 ? -20.524 2.840 5.666 1.00 85.19 115 ASP A CA 1
ATOM 870 C C . ASP A 1 115 ? -19.059 3.257 5.482 1.00 85.19 115 ASP A C 1
ATOM 872 O O . ASP A 1 115 ? -18.427 2.848 4.517 1.00 85.19 115 ASP A O 1
ATOM 876 N N . GLU A 1 116 ? -18.521 4.061 6.405 1.00 86.12 116 GLU A N 1
ATOM 877 C CA . GLU A 1 116 ? -17.161 4.595 6.328 1.00 86.12 116 GLU A CA 1
ATOM 878 C C . GLU A 1 116 ? -16.382 4.394 7.626 1.00 86.12 116 GLU A C 1
ATOM 880 O O . GLU A 1 116 ? -16.944 4.136 8.698 1.00 86.12 116 GLU A O 1
ATOM 885 N N . TYR A 1 117 ? -15.068 4.592 7.540 1.00 90.31 117 TYR A N 1
ATOM 886 C CA . TYR A 1 117 ? -14.180 4.687 8.691 1.00 90.31 117 TYR A CA 1
ATOM 887 C C . TYR A 1 117 ? -13.644 6.109 8.853 1.00 90.31 117 TYR A C 1
ATOM 889 O O . TYR A 1 117 ? -13.057 6.682 7.939 1.00 90.31 117 TYR A O 1
ATOM 897 N N . ILE A 1 118 ? -13.779 6.656 10.061 1.00 93.38 118 ILE A N 1
ATOM 898 C CA . ILE A 1 118 ? -13.109 7.888 10.470 1.00 93.38 118 ILE A CA 1
ATOM 899 C C . ILE A 1 118 ? -11.749 7.503 11.045 1.00 93.38 118 ILE A C 1
ATOM 901 O O . ILE A 1 118 ? -11.660 6.919 12.130 1.00 93.38 118 ILE A O 1
ATOM 905 N N . VAL A 1 119 ? -10.692 7.825 10.305 1.00 94.56 119 VAL A N 1
ATOM 906 C CA . VAL A 1 119 ? -9.306 7.536 10.680 1.00 94.56 119 VAL A CA 1
ATOM 907 C C . VAL A 1 119 ? -8.695 8.737 11.394 1.00 94.56 119 VAL A C 1
ATOM 909 O O . VAL A 1 119 ? -8.747 9.852 10.881 1.00 94.56 119 VAL A O 1
ATOM 912 N N . ASN A 1 120 ? -8.073 8.503 12.551 1.00 94.81 120 ASN A N 1
ATOM 913 C CA . ASN A 1 120 ? -7.307 9.516 13.272 1.00 94.81 120 ASN A CA 1
ATOM 914 C C . ASN A 1 120 ? -5.944 8.965 13.694 1.00 94.81 120 ASN A C 1
ATOM 916 O O . ASN A 1 120 ? -5.854 7.942 14.379 1.00 94.81 120 ASN A O 1
ATOM 920 N N . GLY A 1 121 ? -4.873 9.657 13.315 1.00 92.88 121 GLY A N 1
ATOM 921 C CA . GLY A 1 121 ? -3.525 9.299 13.738 1.00 92.88 121 GLY A CA 1
ATOM 922 C C . GLY A 1 121 ? -2.434 9.865 12.846 1.00 92.88 121 GLY A C 1
ATOM 923 O O . GLY A 1 121 ? -2.678 10.675 11.953 1.00 92.88 121 GLY A O 1
ATOM 924 N N . GLN A 1 122 ? -1.211 9.410 13.107 1.00 93.31 122 GLN A N 1
ATOM 925 C CA . GLN A 1 122 ? -0.038 9.804 12.344 1.00 93.31 122 GLN A CA 1
ATOM 926 C C . GLN A 1 122 ? 0.851 8.605 12.045 1.00 93.31 122 GLN A C 1
ATOM 928 O O . GLN A 1 122 ? 1.107 7.766 12.913 1.00 93.31 122 GLN A O 1
ATOM 933 N N . LYS A 1 123 ? 1.347 8.546 10.814 1.00 93.94 123 LYS A N 1
ATOM 934 C CA . LYS A 1 123 ? 2.349 7.584 10.359 1.00 93.94 123 LYS A CA 1
ATOM 935 C C . LYS A 1 123 ? 3.659 8.296 10.097 1.00 93.94 123 LYS A C 1
ATOM 937 O O . LYS A 1 123 ? 3.676 9.466 9.734 1.00 93.94 123 LYS A O 1
ATOM 942 N N . MET A 1 124 ? 4.758 7.582 10.286 1.00 91.00 124 MET A N 1
ATOM 943 C CA . MET A 1 124 ? 6.104 8.103 10.112 1.00 91.00 124 MET A CA 1
ATOM 944 C C . MET A 1 124 ? 6.917 7.158 9.239 1.00 91.00 124 MET A C 1
ATOM 946 O O . MET A 1 124 ? 6.725 5.943 9.265 1.00 91.00 124 MET A O 1
ATOM 950 N N . TRP A 1 125 ? 7.872 7.720 8.501 1.00 88.88 125 TRP A N 1
ATOM 951 C CA . TRP A 1 125 ? 8.747 6.973 7.596 1.00 88.88 125 TRP A CA 1
ATOM 952 C C . TRP A 1 125 ? 8.029 6.362 6.387 1.00 88.88 125 TRP A C 1
ATOM 954 O O . TRP A 1 125 ? 8.553 5.434 5.765 1.00 88.88 125 TRP A O 1
ATOM 964 N N . THR A 1 126 ? 6.875 6.919 6.018 1.00 90.38 126 THR A N 1
ATOM 965 C CA . THR A 1 126 ? 6.105 6.498 4.848 1.00 90.38 126 THR A CA 1
ATOM 966 C C . THR A 1 126 ? 6.857 6.919 3.588 1.00 90.38 126 THR A C 1
ATOM 968 O O . THR A 1 126 ? 7.039 8.102 3.310 1.00 90.38 126 THR A O 1
ATOM 971 N N . THR A 1 127 ? 7.387 5.945 2.853 1.00 87.31 127 THR A N 1
ATOM 972 C CA . THR A 1 127 ? 8.172 6.200 1.636 1.00 87.31 127 THR A CA 1
ATOM 973 C C . THR A 1 127 ? 7.219 6.381 0.458 1.00 87.31 127 THR A C 1
ATOM 975 O O . THR A 1 127 ? 6.358 5.529 0.259 1.00 87.31 127 THR A O 1
ATOM 978 N N . GLY A 1 128 ? 7.367 7.476 -0.293 1.00 87.56 128 GLY A N 1
ATOM 979 C CA . GLY A 1 128 ? 6.553 7.764 -1.480 1.00 87.56 128 GLY A CA 1
ATOM 980 C C . GLY A 1 128 ? 5.144 8.288 -1.185 1.00 87.56 128 GLY A C 1
ATOM 981 O O . GLY A 1 128 ? 4.334 8.382 -2.097 1.00 87.56 128 GLY A O 1
ATOM 982 N N . ALA A 1 129 ? 4.823 8.631 0.069 1.00 90.00 129 ALA A N 1
ATOM 983 C CA . ALA A 1 129 ? 3.472 9.073 0.436 1.00 90.00 129 ALA A CA 1
ATOM 984 C C . ALA A 1 129 ? 3.078 10.431 -0.167 1.00 90.00 129 ALA A C 1
ATOM 986 O O . ALA A 1 129 ? 1.894 10.724 -0.283 1.00 90.00 129 ALA A O 1
ATOM 987 N N . HIS A 1 130 ? 4.049 11.274 -0.519 1.00 87.94 130 HIS A N 1
ATOM 988 C CA . HIS A 1 130 ? 3.785 12.563 -1.159 1.00 87.94 130 HIS A CA 1
ATOM 989 C C . HIS A 1 130 ? 3.252 12.423 -2.587 1.00 87.94 130 HIS A C 1
ATOM 991 O O . HIS A 1 130 ? 2.569 13.326 -3.055 1.00 87.94 130 HIS A O 1
ATOM 997 N N . ASP A 1 131 ? 3.556 11.304 -3.245 1.00 90.06 131 ASP A N 1
ATOM 998 C CA . ASP A 1 131 ? 3.156 11.018 -4.624 1.00 90.06 131 ASP A CA 1
ATOM 999 C C . ASP A 1 131 ? 2.110 9.893 -4.716 1.00 90.06 131 ASP A C 1
ATOM 1001 O O . ASP A 1 131 ? 1.375 9.841 -5.689 1.00 90.06 131 ASP A O 1
ATOM 1005 N N . ALA A 1 132 ? 2.004 8.988 -3.736 1.00 92.94 132 ALA A N 1
ATOM 1006 C CA . ALA A 1 132 ? 1.100 7.834 -3.797 1.00 92.94 132 ALA A CA 1
ATOM 1007 C C . ALA A 1 132 ? -0.388 8.205 -3.968 1.00 92.94 132 ALA A C 1
ATOM 1009 O O . ALA A 1 132 ? -0.872 9.179 -3.394 1.00 92.94 132 ALA A O 1
ATOM 1010 N N . ASP A 1 133 ? -1.132 7.360 -4.690 1.00 95.38 133 ASP A N 1
ATOM 1011 C CA . ASP A 1 133 ? -2.586 7.494 -4.875 1.00 95.38 133 ASP A CA 1
ATOM 1012 C C . ASP A 1 133 ? -3.360 6.980 -3.653 1.00 95.38 133 ASP A C 1
ATOM 1014 O O . ASP A 1 133 ? -4.422 7.490 -3.302 1.00 95.38 133 ASP A O 1
ATOM 1018 N N . TYR A 1 134 ? -2.808 5.964 -2.984 1.00 96.69 134 TYR A N 1
ATOM 1019 C CA . TYR A 1 134 ? -3.419 5.338 -1.818 1.00 96.69 134 TYR A CA 1
ATOM 1020 C C . TYR A 1 134 ? -2.396 5.031 -0.725 1.00 96.69 134 TYR A C 1
ATOM 1022 O O . TYR A 1 134 ? -1.237 4.697 -0.988 1.00 96.69 134 TYR A O 1
ATOM 1030 N N . ILE A 1 135 ? -2.845 5.049 0.529 1.00 96.56 135 ILE A N 1
ATOM 1031 C CA . ILE A 1 135 ? -2.083 4.527 1.663 1.00 96.56 135 ILE A CA 1
ATOM 1032 C C . ILE A 1 135 ? -2.640 3.170 2.077 1.00 96.56 135 ILE A C 1
ATOM 1034 O O . ILE A 1 135 ? -3.806 3.038 2.444 1.00 96.56 135 ILE A O 1
ATOM 1038 N N . TRP A 1 136 ? -1.764 2.168 2.084 1.00 96.88 136 TRP A N 1
ATOM 1039 C CA . TRP A 1 136 ? -1.987 0.876 2.719 1.00 96.88 136 TRP A CA 1
ATOM 1040 C C . TRP A 1 136 ? -1.783 1.034 4.231 1.00 96.88 136 TRP A C 1
ATOM 1042 O O . TRP A 1 136 ? -0.659 0.946 4.745 1.00 96.88 136 TRP A O 1
ATOM 1052 N N . LEU A 1 137 ? -2.859 1.381 4.936 1.00 95.81 137 LEU A N 1
ATOM 1053 C CA . LEU A 1 137 ? -2.814 1.919 6.292 1.00 95.81 137 LEU A CA 1
ATOM 1054 C C . LEU A 1 137 ? -3.087 0.843 7.342 1.00 95.81 137 LEU A C 1
ATOM 1056 O O . LEU A 1 137 ? -4.160 0.251 7.346 1.00 95.81 137 LEU A O 1
ATOM 1060 N N . ALA A 1 138 ? -2.171 0.661 8.297 1.00 95.50 138 ALA A N 1
ATOM 1061 C CA . ALA A 1 138 ? -2.448 -0.127 9.498 1.00 95.50 138 ALA A CA 1
ATOM 1062 C C . ALA A 1 138 ? -3.056 0.751 10.595 1.00 95.50 138 ALA A C 1
ATOM 1064 O O . ALA A 1 138 ? -2.424 1.704 11.056 1.00 95.50 138 ALA A O 1
ATOM 1065 N N . CYS A 1 139 ? -4.250 0.401 11.060 1.00 95.25 139 CYS A N 1
ATOM 1066 C CA . CYS A 1 139 ? -4.961 1.146 12.096 1.00 95.25 139 CYS A CA 1
ATOM 1067 C C . CYS A 1 139 ? -5.717 0.216 13.047 1.00 95.25 139 CYS A C 1
ATOM 1069 O O . CYS A 1 139 ? -6.087 -0.911 12.708 1.00 95.25 139 CYS A O 1
ATOM 1071 N N . ARG A 1 140 ? -5.973 0.701 14.259 1.00 94.56 140 ARG A N 1
ATOM 1072 C CA . ARG A 1 140 ? -6.755 0.006 15.273 1.00 94.56 140 ARG A CA 1
ATOM 1073 C C . ARG A 1 140 ? -8.238 0.269 15.051 1.00 94.56 140 ARG A C 1
ATOM 1075 O O . ARG A 1 140 ? -8.704 1.387 15.246 1.00 94.56 140 ARG A O 1
ATOM 1082 N N . THR A 1 141 ? -8.965 -0.775 14.673 1.00 93.69 141 THR A N 1
ATOM 1083 C CA . THR A 1 141 ? -10.427 -0.739 14.489 1.00 93.69 141 THR A CA 1
ATOM 1084 C C . THR A 1 141 ? -11.190 -1.349 15.661 1.00 93.69 141 THR A C 1
ATOM 1086 O O . THR A 1 141 ? -12.387 -1.127 15.788 1.00 93.69 141 THR A O 1
ATOM 1089 N N . ASP A 1 142 ? -10.519 -2.119 16.525 1.00 90.94 142 ASP A N 1
ATOM 1090 C CA . ASP A 1 142 ? -11.097 -2.621 17.777 1.00 90.94 142 ASP A CA 1
ATOM 1091 C C . ASP A 1 142 ? -10.089 -2.432 18.922 1.00 90.94 142 ASP A C 1
ATOM 1093 O O . ASP A 1 142 ? -9.039 -3.087 18.933 1.00 90.94 142 ASP A O 1
ATOM 1097 N N . PRO A 1 143 ? -10.361 -1.504 19.856 1.00 86.31 143 PRO A N 1
ATOM 1098 C CA . PRO A 1 143 ? -9.490 -1.245 20.995 1.00 86.31 143 PRO A CA 1
ATOM 1099 C C . PRO A 1 143 ? -9.619 -2.283 22.115 1.00 86.31 143 PRO A C 1
ATOM 1101 O O . PRO A 1 143 ? -8.735 -2.351 22.965 1.00 86.31 143 PRO A O 1
ATOM 1104 N N . THR A 1 144 ? -10.689 -3.080 22.121 1.00 87.38 144 THR A N 1
ATOM 1105 C CA . THR A 1 144 ? -10.976 -4.074 23.166 1.00 87.38 144 THR A CA 1
ATOM 1106 C C . THR A 1 144 ? -10.381 -5.445 22.850 1.00 87.38 144 THR A C 1
ATOM 1108 O O . THR A 1 144 ? -10.078 -6.222 23.756 1.00 87.38 144 THR A O 1
ATOM 1111 N N . ALA A 1 145 ? -10.153 -5.736 21.567 1.00 86.94 145 ALA A N 1
ATOM 1112 C CA . ALA A 1 145 ? -9.472 -6.945 21.136 1.00 86.94 145 ALA A CA 1
ATOM 1113 C C . ALA A 1 145 ? -8.002 -6.984 21.587 1.00 86.94 145 ALA A C 1
ATOM 1115 O O . ALA A 1 145 ? -7.332 -5.963 21.763 1.00 86.94 145 ALA A O 1
ATOM 1116 N N . ALA A 1 146 ? -7.456 -8.200 21.688 1.00 85.06 146 ALA A N 1
ATOM 1117 C CA . ALA A 1 146 ? -6.024 -8.405 21.892 1.00 85.06 146 ALA A CA 1
ATOM 1118 C C . ALA A 1 146 ? -5.207 -7.588 20.874 1.00 85.06 146 ALA A C 1
ATOM 1120 O O . ALA A 1 146 ? -5.568 -7.547 19.697 1.00 85.06 146 ALA A O 1
ATOM 1121 N N . LYS A 1 147 ? -4.094 -6.975 21.306 1.00 81.06 147 LYS A N 1
ATOM 1122 C CA . LYS A 1 147 ? -3.370 -5.929 20.550 1.00 81.06 147 LYS A CA 1
ATOM 1123 C C . LYS A 1 147 ? -3.215 -6.208 19.049 1.00 81.06 147 LYS A C 1
ATOM 1125 O O . LYS A 1 147 ? -3.526 -5.325 18.254 1.00 81.06 147 LYS A O 1
ATOM 1130 N N . HIS A 1 148 ? -2.791 -7.421 18.684 1.00 82.81 148 HIS A N 1
ATOM 1131 C CA . HIS A 1 148 ? -2.576 -7.853 17.295 1.00 82.81 148 HIS A CA 1
ATOM 1132 C C . HIS A 1 148 ? -3.875 -8.112 16.519 1.00 82.81 148 HIS A C 1
ATOM 1134 O O . HIS A 1 148 ? -3.939 -7.865 15.323 1.00 82.81 148 HIS A O 1
ATOM 1140 N N . LYS A 1 149 ? -4.926 -8.579 17.202 1.00 86.25 149 LYS A N 1
ATOM 1141 C CA . LYS A 1 149 ? -6.251 -8.821 16.613 1.00 86.25 149 LYS A CA 1
ATOM 1142 C C . LYS A 1 149 ? -7.062 -7.534 16.463 1.00 86.25 149 LYS A C 1
ATOM 1144 O O . LYS A 1 149 ? -7.983 -7.498 15.663 1.00 86.25 149 LYS A O 1
ATOM 1149 N N . GLY A 1 150 ? -6.713 -6.483 17.206 1.00 90.00 150 GLY A N 1
ATOM 1150 C CA . GLY A 1 150 ? -7.356 -5.167 17.150 1.00 90.00 150 GLY A CA 1
ATOM 1151 C C . GLY A 1 150 ? -6.949 -4.296 15.957 1.00 90.00 150 GLY A C 1
ATOM 1152 O O . GLY A 1 150 ? -7.554 -3.242 15.741 1.00 90.00 150 GLY A O 1
ATOM 1153 N N . ILE A 1 151 ? -5.996 -4.743 15.134 1.00 93.75 151 ILE A N 1
ATOM 1154 C CA . ILE A 1 151 ? -5.497 -4.012 13.959 1.00 93.75 151 ILE A CA 1
ATOM 1155 C C . ILE A 1 151 ? -6.194 -4.506 12.689 1.00 93.75 151 ILE A C 1
ATOM 1157 O O . ILE A 1 151 ? -6.470 -5.693 12.554 1.00 93.75 151 ILE A O 1
ATOM 1161 N N . SER A 1 152 ? -6.509 -3.589 11.779 1.00 93.12 152 SER A N 1
ATOM 1162 C CA . SER A 1 152 ? -6.949 -3.880 10.410 1.00 93.12 152 SER A CA 1
ATOM 1163 C C . SER A 1 152 ? -6.143 -3.039 9.428 1.00 93.12 152 SER A C 1
ATOM 1165 O O . SER A 1 152 ? -5.549 -2.028 9.818 1.00 93.12 152 SER A O 1
ATOM 1167 N N . ILE A 1 153 ? -6.135 -3.457 8.164 1.00 94.44 153 ILE A N 1
ATOM 1168 C CA . ILE A 1 153 ? -5.598 -2.651 7.073 1.00 94.44 153 ILE A CA 1
ATOM 1169 C C . ILE A 1 153 ? -6.731 -1.983 6.295 1.00 94.44 153 ILE A C 1
ATOM 1171 O O . ILE A 1 153 ? -7.695 -2.648 5.928 1.00 94.44 153 ILE A O 1
ATOM 1175 N N . LEU A 1 154 ? -6.589 -0.684 6.038 1.00 94.88 154 LEU A N 1
ATOM 1176 C CA . LEU A 1 154 ? -7.483 0.102 5.190 1.00 94.88 154 LEU A CA 1
ATOM 1177 C C . LEU A 1 154 ? -6.736 0.611 3.953 1.00 94.88 154 LEU A C 1
ATOM 1179 O O . LEU A 1 154 ? -5.524 0.838 3.995 1.00 94.88 154 LEU A O 1
ATOM 1183 N N . ILE A 1 155 ? -7.479 0.809 2.867 1.00 95.50 155 ILE A N 1
ATOM 1184 C CA . ILE A 1 155 ? -7.021 1.540 1.684 1.00 95.50 155 ILE A CA 1
ATOM 1185 C C . ILE A 1 155 ? -7.542 2.966 1.826 1.00 95.50 155 ILE A C 1
ATOM 1187 O O . ILE A 1 155 ? -8.747 3.176 1.746 1.00 95.50 155 ILE A O 1
ATOM 1191 N N . VAL A 1 156 ? -6.651 3.927 2.065 1.00 94.94 156 VAL A N 1
ATOM 1192 C CA . VAL A 1 156 ? -7.030 5.338 2.246 1.00 94.94 156 VAL A CA 1
ATOM 1193 C C . VAL A 1 156 ? -6.635 6.139 1.014 1.00 94.94 156 VAL A C 1
ATOM 1195 O O . VAL A 1 156 ? -5.489 6.031 0.579 1.00 94.94 156 VAL A O 1
ATOM 1198 N N . ASP A 1 157 ? -7.563 6.914 0.454 1.00 94.31 157 ASP A N 1
ATOM 1199 C CA . ASP A 1 157 ? -7.310 7.780 -0.702 1.00 94.31 157 ASP A CA 1
ATOM 1200 C C . ASP A 1 157 ? -6.518 9.017 -0.258 1.00 94.31 157 ASP A C 1
ATOM 1202 O O . ASP A 1 157 ? -6.874 9.685 0.715 1.00 94.31 157 ASP A O 1
ATOM 1206 N N . THR A 1 158 ? -5.418 9.330 -0.943 1.00 93.81 158 THR A N 1
ATOM 1207 C CA . THR A 1 158 ? -4.594 10.502 -0.597 1.00 93.81 158 THR A CA 1
ATOM 1208 C C . THR A 1 158 ? -5.247 11.827 -0.995 1.00 93.81 158 THR A C 1
ATOM 1210 O O . THR A 1 158 ? -4.767 12.888 -0.595 1.00 93.81 158 THR A O 1
ATOM 1213 N N . LYS A 1 159 ? -6.364 11.787 -1.732 1.00 92.62 159 LYS A N 1
ATOM 1214 C CA . LYS A 1 159 ? -7.190 12.956 -2.068 1.00 92.62 159 LYS A CA 1
ATOM 1215 C C . LYS A 1 159 ? -8.252 13.258 -1.012 1.00 92.62 159 LYS A C 1
ATOM 1217 O O . LYS A 1 159 ? -8.924 14.285 -1.121 1.00 92.62 159 LYS A O 1
ATOM 1222 N N . ASP A 1 160 ? -8.425 12.396 -0.009 1.00 90.69 160 ASP A N 1
ATOM 1223 C CA . ASP A 1 160 ? -9.369 12.658 1.073 1.00 90.69 160 ASP A CA 1
ATOM 1224 C C . ASP A 1 160 ? -8.956 13.917 1.860 1.00 90.69 160 ASP A C 1
ATOM 1226 O O . ASP A 1 160 ? -7.782 14.085 2.193 1.00 90.69 160 ASP A O 1
ATOM 1230 N N . PRO A 1 161 ? -9.905 14.792 2.248 1.00 88.19 161 PRO A N 1
ATOM 1231 C CA . PRO A 1 161 ? -9.597 16.097 2.848 1.00 88.19 161 PRO A CA 1
ATOM 1232 C C . PRO A 1 161 ? -8.877 16.019 4.204 1.00 88.19 161 PRO A C 1
ATOM 1234 O O . PRO A 1 161 ? -8.331 17.015 4.668 1.00 88.19 161 PRO A O 1
ATOM 1237 N N . GLY A 1 162 ? -8.895 14.856 4.862 1.00 88.06 162 GLY A N 1
ATOM 1238 C CA . GLY A 1 162 ? -8.185 14.619 6.121 1.00 88.06 162 GLY A CA 1
ATOM 1239 C C . GLY A 1 162 ? -6.750 14.115 5.952 1.00 88.06 162 GLY A C 1
ATOM 1240 O O . GLY A 1 162 ? -6.070 13.911 6.959 1.00 88.06 162 GLY A O 1
ATOM 1241 N N . TYR A 1 163 ? -6.300 13.872 4.717 1.00 92.94 163 TYR A N 1
ATOM 1242 C CA . TYR A 1 163 ? -4.942 13.444 4.411 1.00 92.94 163 TYR A CA 1
ATOM 1243 C C . TYR A 1 163 ? -4.009 14.649 4.303 1.00 92.94 163 TYR A C 1
ATOM 1245 O O . TYR A 1 163 ? -4.256 15.595 3.558 1.00 92.94 163 TYR A O 1
ATOM 1253 N N . SER A 1 164 ? -2.889 14.600 5.014 1.00 92.19 164 SER A N 1
ATOM 1254 C CA . SER A 1 164 ? -1.784 15.529 4.786 1.00 92.19 164 SER A CA 1
ATOM 1255 C C . SER A 1 164 ? -0.446 14.849 5.026 1.00 92.19 164 SER A C 1
ATOM 1257 O O . SER A 1 164 ? -0.356 13.812 5.692 1.00 92.19 164 SER A O 1
ATOM 1259 N N . TRP A 1 165 ? 0.614 15.430 4.471 1.00 92.31 165 TRP A N 1
ATOM 1260 C CA . TRP A 1 165 ? 1.962 14.909 4.621 1.00 92.31 165 TRP A CA 1
ATOM 1261 C C . TRP A 1 165 ? 2.979 16.026 4.840 1.00 92.31 165 TRP A C 1
ATOM 1263 O O . TRP A 1 165 ? 2.827 17.138 4.341 1.00 92.31 165 TRP A O 1
ATOM 1273 N N . THR A 1 166 ? 4.047 15.690 5.560 1.00 87.69 166 THR A N 1
ATOM 1274 C CA . THR A 1 166 ? 5.183 16.580 5.814 1.00 87.69 166 THR A CA 1
ATOM 1275 C C . THR A 1 166 ? 6.481 15.845 5.489 1.00 87.69 166 THR A C 1
ATOM 1277 O O . THR A 1 166 ? 6.672 14.724 5.976 1.00 87.69 166 THR A O 1
ATOM 1280 N N . PRO A 1 167 ? 7.395 16.428 4.693 1.00 85.50 167 PRO A N 1
ATOM 1281 C CA . PRO A 1 167 ? 8.670 15.794 4.378 1.00 85.50 167 PRO A CA 1
ATOM 1282 C C . PRO A 1 167 ? 9.581 15.719 5.610 1.00 85.50 167 PRO A C 1
ATOM 1284 O O . PRO A 1 167 ? 9.706 16.666 6.382 1.00 85.50 167 PRO A O 1
ATOM 1287 N N . ILE A 1 168 ? 10.283 14.597 5.759 1.00 82.00 168 ILE A N 1
ATOM 1288 C CA . ILE A 1 168 ? 11.322 14.384 6.767 1.00 82.00 168 ILE A CA 1
ATOM 1289 C C . ILE A 1 168 ? 12.685 14.551 6.095 1.00 82.00 168 ILE A C 1
ATOM 1291 O O . ILE A 1 168 ? 13.149 13.685 5.343 1.00 82.00 168 ILE A O 1
ATOM 1295 N N . ILE A 1 169 ? 13.353 15.657 6.417 1.00 75.12 169 ILE A N 1
ATOM 1296 C CA . ILE A 1 169 ? 14.688 15.989 5.913 1.00 75.12 169 ILE A CA 1
ATOM 1297 C C . ILE A 1 169 ? 15.731 15.381 6.858 1.00 75.12 169 ILE A C 1
ATOM 1299 O O . ILE A 1 169 ? 15.720 15.619 8.064 1.00 75.12 169 ILE A O 1
ATOM 1303 N N . ARG A 1 170 ? 16.638 14.551 6.330 1.00 59.19 170 ARG A N 1
ATOM 1304 C CA . ARG A 1 170 ? 17.707 13.942 7.139 1.00 59.19 170 ARG A CA 1
ATOM 1305 C C . ARG A 1 170 ? 18.860 14.922 7.364 1.00 59.19 170 ARG A C 1
ATOM 1307 O O . ARG A 1 170 ? 19.246 15.652 6.457 1.00 59.19 170 ARG A O 1
ATOM 1314 N N . ARG A 1 171 ? 19.503 14.819 8.536 1.00 52.22 171 ARG A N 1
ATOM 1315 C CA . ARG A 1 171 ? 20.683 15.614 8.947 1.00 52.22 171 ARG A CA 1
ATOM 1316 C C . ARG A 1 171 ? 21.886 15.510 7.994 1.00 52.22 171 ARG A C 1
ATOM 1318 O O . ARG A 1 171 ? 22.752 16.369 8.013 1.00 52.22 171 ARG A O 1
ATOM 1325 N N . THR A 1 172 ? 21.954 14.481 7.152 1.00 55.62 172 THR A N 1
ATOM 1326 C CA . THR A 1 172 ? 23.025 14.295 6.159 1.00 55.62 172 THR A CA 1
ATOM 1327 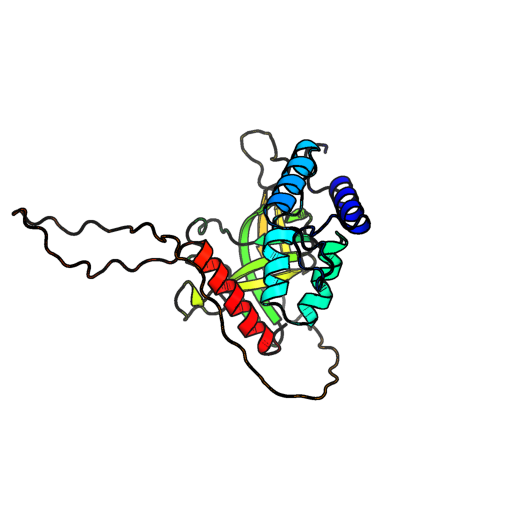C C . THR A 1 172 ? 22.952 15.251 4.964 1.00 55.62 172 THR A C 1
ATOM 1329 O O . THR A 1 172 ? 23.757 15.101 4.049 1.00 55.62 172 THR A O 1
ATOM 1332 N N . GLY A 1 173 ? 21.983 16.176 4.903 1.00 42.22 173 GLY A N 1
ATOM 1333 C CA . GLY A 1 173 ? 21.802 17.136 3.797 1.00 42.22 173 GLY A CA 1
ATOM 1334 C C . GLY A 1 173 ? 21.335 16.499 2.480 1.00 42.22 173 GLY A C 1
ATOM 1335 O O . GLY A 1 173 ? 20.624 17.118 1.700 1.00 42.22 173 GLY A O 1
ATOM 1336 N N . ARG A 1 174 ? 21.653 15.220 2.261 1.00 37.16 174 ARG A N 1
ATOM 1337 C CA . ARG A 1 174 ? 21.041 14.363 1.252 1.00 37.16 174 ARG A CA 1
ATOM 1338 C C . ARG A 1 174 ? 19.633 13.985 1.700 1.00 37.16 174 ARG A C 1
ATOM 1340 O O . ARG A 1 174 ? 19.463 13.144 2.591 1.00 37.16 174 ARG A O 1
ATOM 1347 N N . THR A 1 175 ? 18.626 14.563 1.047 1.00 40.81 175 THR A N 1
ATOM 1348 C CA . THR A 1 175 ? 17.330 13.900 0.868 1.00 40.81 175 THR A CA 1
ATOM 1349 C C . THR A 1 175 ? 17.652 12.486 0.393 1.00 40.81 175 THR A C 1
ATOM 1351 O O . THR A 1 175 ? 18.443 12.317 -0.539 1.00 40.81 175 THR A O 1
ATOM 1354 N N . THR A 1 176 ? 17.123 11.441 1.044 1.00 40.72 176 THR A N 1
ATOM 1355 C CA . THR A 1 176 ? 17.092 10.166 0.319 1.00 40.72 176 THR A CA 1
ATOM 1356 C C . THR A 1 176 ? 16.385 10.430 -0.992 1.00 40.72 176 THR A C 1
ATOM 1358 O O . THR A 1 176 ? 15.480 11.264 -0.997 1.00 40.72 176 THR A O 1
ATOM 1361 N N . PRO A 1 177 ? 16.736 9.710 -2.058 1.00 46.25 177 PRO A N 1
ATOM 1362 C CA . PRO A 1 177 ? 16.103 9.945 -3.335 1.00 46.25 177 PRO A CA 1
ATOM 1363 C C . PRO A 1 177 ? 14.569 9.903 -3.223 1.00 46.25 177 PRO A C 1
ATOM 1365 O O . PRO A 1 177 ? 13.887 10.611 -3.924 1.00 46.25 177 PRO A O 1
ATOM 1368 N N . THR A 1 178 ? 14.002 9.186 -2.248 1.00 50.03 178 THR A N 1
ATOM 1369 C CA . THR A 1 178 ? 12.606 9.382 -1.830 1.00 50.03 178 THR A CA 1
ATOM 1370 C C . THR A 1 178 ? 12.511 10.162 -0.512 1.00 50.03 178 THR A C 1
ATOM 1372 O O . THR A 1 178 ? 13.092 9.700 0.486 1.00 50.03 178 THR A O 1
ATOM 1375 N N . PRO A 1 179 ? 11.770 11.284 -0.421 1.00 53.84 179 PRO A N 1
ATOM 1376 C CA . PRO A 1 179 ? 11.463 11.897 0.865 1.00 53.84 179 PRO A CA 1
ATOM 1377 C C . PRO A 1 179 ? 10.627 10.916 1.694 1.00 53.84 179 PRO A C 1
ATOM 1379 O O . PRO A 1 179 ? 9.664 10.310 1.227 1.00 53.84 179 PRO A O 1
ATOM 1382 N N . ARG A 1 180 ? 11.037 10.704 2.946 1.00 59.47 180 ARG A N 1
ATOM 1383 C CA . ARG A 1 180 ? 10.183 10.011 3.912 1.00 59.47 180 ARG A CA 1
ATOM 1384 C C . ARG A 1 180 ? 9.228 11.036 4.471 1.00 59.47 180 ARG A C 1
ATOM 1386 O O . ARG A 1 180 ? 9.677 12.137 4.764 1.00 59.47 180 ARG A O 1
ATOM 1393 N N . THR A 1 181 ? 7.967 10.688 4.643 1.00 63.56 181 THR A N 1
ATOM 1394 C CA . THR A 1 181 ? 6.986 11.641 5.153 1.00 63.56 181 THR A CA 1
ATOM 1395 C C . THR A 1 181 ? 6.447 11.207 6.505 1.00 63.56 181 THR A C 1
ATOM 1397 O O . THR A 1 181 ? 6.397 10.016 6.843 1.00 63.56 181 THR A O 1
ATOM 1400 N N . THR A 1 182 ? 6.074 12.206 7.296 1.00 62.09 182 THR A N 1
ATOM 1401 C CA . THR A 1 182 ? 5.021 12.034 8.289 1.00 62.09 182 THR A CA 1
ATOM 1402 C C . THR A 1 182 ? 3.703 12.208 7.556 1.00 62.09 182 THR A C 1
ATOM 1404 O O . THR A 1 182 ? 3.549 13.169 6.808 1.00 62.09 182 THR A O 1
ATOM 1407 N N . THR A 1 183 ? 2.776 11.284 7.748 1.00 61.34 183 THR A N 1
ATOM 1408 C CA . THR A 1 183 ? 1.437 1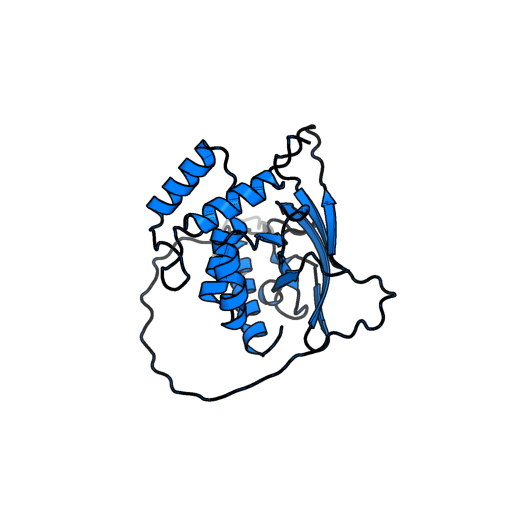1.334 7.167 1.00 61.34 183 THR A CA 1
ATOM 1409 C C . THR A 1 183 ? 0.437 11.474 8.298 1.00 61.34 183 THR A C 1
ATOM 1411 O O . THR A 1 183 ? 0.450 10.658 9.219 1.00 61.34 183 THR A O 1
ATOM 1414 N N . MET A 1 184 ? -0.425 12.478 8.225 1.00 55.12 184 MET A N 1
ATOM 1415 C CA . MET A 1 184 ? -1.482 12.717 9.200 1.00 55.12 184 MET A CA 1
ATOM 1416 C C . MET A 1 184 ? -2.828 12.348 8.586 1.00 55.12 184 MET A C 1
ATOM 1418 O O . MET A 1 184 ? -3.092 12.655 7.423 1.00 55.12 184 MET A O 1
ATOM 1422 N N . PHE A 1 185 ? -3.671 11.723 9.399 1.00 70.75 185 PHE A N 1
ATOM 1423 C CA . PHE A 1 185 ? -5.071 11.467 9.095 1.00 70.75 185 PHE A CA 1
ATOM 1424 C C . PHE A 1 185 ? -5.901 12.123 10.189 1.00 70.75 185 PHE A C 1
ATOM 1426 O O . PHE A 1 185 ? -5.726 11.804 11.369 1.00 70.75 185 PHE A O 1
ATOM 1433 N N . GLY A 1 186 ? -6.773 13.050 9.813 1.00 49.31 186 GLY A N 1
ATOM 1434 C CA . GLY A 1 186 ? -7.681 13.671 10.762 1.00 49.31 186 GLY A CA 1
ATOM 1435 C C . GLY A 1 186 ? -8.653 14.625 10.093 1.00 49.31 186 GLY A C 1
ATOM 1436 O O . GLY A 1 186 ? -8.282 15.427 9.241 1.00 49.31 186 GLY A O 1
ATOM 1437 N N . CYS A 1 187 ? -9.909 14.547 10.515 1.00 38.06 187 CYS A N 1
ATOM 1438 C CA . CYS A 1 187 ? -10.858 15.628 10.310 1.00 38.06 187 CYS A CA 1
ATOM 1439 C C . CYS A 1 187 ? -10.645 16.636 11.450 1.00 38.06 187 CYS A C 1
ATOM 1441 O O . CYS A 1 187 ? -10.575 16.200 12.604 1.00 38.06 187 CYS A O 1
ATOM 1443 N N . PRO A 1 188 ? -10.523 17.953 11.199 1.00 36.19 188 PRO A N 1
ATOM 1444 C CA . PRO A 1 188 ? -10.528 18.910 12.296 1.00 36.19 188 PRO A CA 1
ATOM 1445 C C . PRO A 1 188 ? -11.816 18.722 13.123 1.00 36.19 188 PRO A C 1
ATOM 1447 O O . PRO A 1 188 ? -12.863 18.403 12.551 1.00 36.19 188 PRO A O 1
ATOM 1450 N N . PRO A 1 189 ? -11.779 18.928 14.454 1.00 38.62 189 PRO A N 1
ATOM 1451 C CA . PRO A 1 189 ? -12.917 18.679 15.351 1.00 38.62 189 PRO A CA 1
ATOM 1452 C C . PRO A 1 189 ? -14.178 19.504 15.024 1.00 38.62 189 PRO A C 1
ATOM 1454 O O . PRO A 1 189 ? -15.226 19.288 15.621 1.00 38.62 189 PRO A O 1
ATOM 1457 N N . THR A 1 190 ? -14.091 20.438 14.076 1.00 35.03 190 THR A N 1
ATOM 1458 C CA . THR A 1 190 ? -15.176 21.294 13.585 1.00 35.03 190 THR A CA 1
ATOM 1459 C C . THR A 1 190 ? -15.953 20.718 12.398 1.00 35.03 190 THR A C 1
ATOM 1461 O O . THR A 1 190 ? -16.948 21.314 11.992 1.00 35.03 190 THR A O 1
ATOM 1464 N N . CYS A 1 191 ? -15.536 19.595 11.809 1.00 33.66 191 CYS A N 1
ATOM 1465 C CA . CYS A 1 191 ? -16.184 19.067 10.610 1.00 33.66 191 CYS A CA 1
ATOM 1466 C C . CYS A 1 191 ? -17.408 18.208 10.972 1.00 33.66 191 CYS A C 1
ATOM 1468 O O . CYS A 1 191 ? -17.336 16.984 11.098 1.00 33.66 191 CYS A O 1
ATOM 1470 N N . SER A 1 192 ? -18.554 18.860 11.163 1.00 28.38 192 SER A N 1
ATOM 1471 C CA . SER A 1 192 ? -19.851 18.194 11.205 1.00 28.38 192 SER A CA 1
ATOM 1472 C C . SER A 1 192 ? -20.310 17.858 9.779 1.00 28.38 192 SER A C 1
ATOM 1474 O O . SER A 1 192 ? -20.500 18.727 8.934 1.00 28.38 192 SER A O 1
ATOM 1476 N N . SER A 1 193 ? -20.514 16.566 9.514 1.00 37.03 193 SER A N 1
ATOM 1477 C CA . SER A 1 193 ? -21.281 16.029 8.378 1.00 37.03 193 SER A CA 1
ATOM 1478 C C . SER A 1 193 ? -20.862 16.466 6.962 1.00 37.03 193 SER A C 1
ATOM 1480 O O . SER A 1 193 ? -21.522 17.288 6.333 1.00 37.03 193 SER A O 1
ATOM 1482 N N . ALA A 1 194 ? -19.871 15.795 6.374 1.00 26.09 194 ALA A N 1
ATOM 1483 C CA . ALA A 1 194 ? -19.823 15.655 4.918 1.00 26.09 194 ALA A CA 1
ATOM 1484 C C . ALA A 1 194 ? -20.433 14.298 4.538 1.00 26.09 194 ALA A C 1
ATOM 1486 O O . ALA A 1 194 ? -19.816 13.244 4.664 1.00 26.09 194 ALA A O 1
ATOM 1487 N N . ARG A 1 195 ? -21.705 14.351 4.142 1.00 28.12 195 ARG A N 1
ATOM 1488 C CA . ARG A 1 195 ? -22.505 13.266 3.563 1.00 28.12 195 ARG A CA 1
ATOM 1489 C C . ARG A 1 195 ? -21.729 12.590 2.419 1.00 28.12 195 ARG A C 1
ATOM 1491 O O . ARG A 1 195 ? -21.300 13.278 1.499 1.00 28.12 195 ARG A O 1
ATOM 1498 N N . ARG A 1 196 ? -21.611 11.260 2.433 1.00 34.50 196 ARG A N 1
ATOM 1499 C CA . ARG A 1 196 ? -21.041 10.478 1.326 1.00 34.50 196 ARG A CA 1
ATOM 1500 C C . ARG A 1 196 ? -22.023 9.385 0.918 1.00 34.50 196 ARG A C 1
ATOM 1502 O O . ARG A 1 196 ? -22.441 8.553 1.716 1.00 34.50 196 ARG A O 1
ATOM 1509 N N . THR A 1 197 ? -22.529 9.517 -0.302 1.00 24.34 197 THR A N 1
ATOM 1510 C CA . THR A 1 197 ? -23.651 8.747 -0.844 1.00 24.34 197 THR A CA 1
ATOM 1511 C C . THR A 1 197 ? -23.215 7.405 -1.414 1.00 24.34 197 THR A C 1
ATOM 1513 O O . THR A 1 197 ? -22.300 7.329 -2.231 1.00 24.34 197 THR A O 1
ATOM 1516 N N . ALA A 1 198 ? -23.969 6.376 -1.031 1.00 26.94 198 ALA A N 1
ATOM 1517 C CA . ALA A 1 198 ? -24.037 5.066 -1.656 1.00 26.94 198 ALA A CA 1
ATOM 1518 C C . ALA A 1 198 ? -24.576 5.149 -3.095 1.00 26.94 198 ALA A C 1
ATOM 1520 O O . ALA A 1 198 ? -25.515 5.896 -3.368 1.00 26.94 198 ALA A O 1
ATOM 1521 N N . ALA A 1 199 ? -24.046 4.318 -3.993 1.00 24.97 199 ALA A N 1
ATOM 1522 C CA . ALA A 1 199 ? -24.678 4.032 -5.276 1.00 24.97 199 ALA A CA 1
ATOM 1523 C C . ALA A 1 199 ? -24.785 2.514 -5.490 1.00 24.97 199 ALA A C 1
ATOM 1525 O O . ALA A 1 199 ? -23.787 1.834 -5.723 1.00 24.97 199 ALA A O 1
ATOM 1526 N N . GLY A 1 200 ? -26.026 2.028 -5.384 1.00 23.47 200 GLY A N 1
ATOM 1527 C CA . GLY A 1 200 ? -26.671 1.189 -6.399 1.00 23.47 200 GLY A CA 1
ATOM 1528 C C . GLY A 1 200 ? -26.227 -0.263 -6.534 1.00 23.47 200 GLY A C 1
ATOM 1529 O O . GLY A 1 200 ? -25.318 -0.581 -7.290 1.00 23.47 200 GLY A O 1
ATOM 1530 N N . SER A 1 201 ? -26.965 -1.145 -5.869 1.00 25.31 201 SER A N 1
ATOM 1531 C CA . SER A 1 201 ? -26.981 -2.601 -6.015 1.00 25.31 201 SER A CA 1
ATOM 1532 C C . SER A 1 201 ? -27.636 -3.089 -7.314 1.00 25.31 201 SER A C 1
ATOM 1534 O O . SER A 1 201 ? -28.680 -2.570 -7.703 1.00 25.31 201 SER A O 1
ATOM 1536 N N . SER A 1 202 ? -27.146 -4.205 -7.861 1.00 21.61 202 SER A N 1
ATOM 1537 C CA . SER A 1 202 ? -28.015 -5.245 -8.436 1.00 21.61 202 SER A CA 1
ATOM 1538 C C . SER A 1 202 ? -27.377 -6.632 -8.246 1.00 21.61 202 SER A C 1
ATOM 1540 O O . SER A 1 202 ? -26.259 -6.886 -8.683 1.00 21.61 202 SER A O 1
ATOM 1542 N N . SER A 1 203 ? -28.078 -7.498 -7.514 1.00 21.67 203 SER A N 1
ATOM 1543 C CA . SER A 1 203 ? -27.886 -8.964 -7.443 1.00 21.67 203 SER A CA 1
ATOM 1544 C C . SER A 1 203 ? -28.898 -9.631 -8.409 1.00 21.67 203 SER A C 1
ATOM 1546 O O . SER A 1 203 ? -29.710 -8.875 -8.952 1.00 21.67 203 SER A O 1
ATOM 1548 N N . PRO A 1 204 ? -29.020 -10.979 -8.574 1.00 35.47 204 PRO A N 1
ATOM 1549 C CA . PRO A 1 204 ? -28.293 -12.165 -8.041 1.00 35.47 204 PRO A CA 1
ATOM 1550 C C . PRO A 1 204 ? -28.013 -13.209 -9.197 1.00 35.47 204 PRO A C 1
ATOM 1552 O O . PRO A 1 204 ? -27.970 -12.756 -10.339 1.00 35.47 204 PRO A O 1
ATOM 1555 N N . PRO A 1 205 ? -27.880 -14.564 -9.039 1.00 28.73 205 PRO A N 1
ATOM 1556 C CA . PRO A 1 205 ? -27.790 -15.432 -7.854 1.00 28.73 205 PRO A CA 1
ATOM 1557 C C . PRO A 1 205 ? -26.660 -16.503 -7.831 1.00 28.73 205 PRO A C 1
ATOM 1559 O O . PRO A 1 205 ? -25.923 -16.756 -8.775 1.00 28.73 205 PRO A O 1
ATOM 1562 N N . SER A 1 206 ? -26.600 -17.120 -6.651 1.00 23.14 206 SER A N 1
ATOM 1563 C CA . SER A 1 206 ? -25.885 -18.287 -6.114 1.00 23.14 206 SER A CA 1
ATOM 1564 C C . SER A 1 206 ? -25.642 -19.533 -6.984 1.00 23.14 206 SER A C 1
ATOM 1566 O O . SER A 1 206 ? -26.567 -20.012 -7.632 1.00 23.14 206 SER A O 1
ATOM 1568 N N . SER A 1 207 ? -24.500 -20.203 -6.747 1.00 23.22 207 SER A N 1
ATOM 1569 C CA . SER A 1 207 ? -24.431 -21.675 -6.611 1.00 23.22 207 SER A CA 1
ATOM 1570 C C . SER A 1 207 ? -23.146 -22.178 -5.917 1.00 23.22 207 SER A C 1
ATOM 1572 O O . SER A 1 207 ? -22.036 -21.948 -6.384 1.00 23.22 207 SER A O 1
ATOM 1574 N N . THR A 1 208 ? -23.360 -22.879 -4.803 1.00 23.48 208 THR A N 1
ATOM 1575 C CA . THR A 1 208 ? -22.810 -24.192 -4.403 1.00 23.48 208 THR A CA 1
ATOM 1576 C C . THR A 1 208 ? -21.296 -24.481 -4.390 1.00 23.48 208 THR A C 1
ATOM 1578 O O . THR A 1 208 ? -20.638 -24.690 -5.400 1.00 23.48 208 THR A O 1
ATOM 1581 N N . THR A 1 209 ? -20.824 -24.660 -3.155 1.00 24.80 209 THR A N 1
ATOM 1582 C CA . THR A 1 209 ? -19.724 -25.478 -2.618 1.00 24.80 209 THR A CA 1
ATOM 1583 C C . THR A 1 209 ? -19.244 -26.679 -3.447 1.00 24.80 209 THR A C 1
ATOM 1585 O O . THR A 1 209 ? -20.026 -27.563 -3.782 1.00 24.80 209 THR A O 1
ATOM 1588 N N . THR A 1 210 ? -17.921 -26.841 -3.569 1.00 25.25 210 THR A N 1
ATOM 1589 C CA . THR A 1 210 ? -17.241 -28.139 -3.344 1.00 25.25 210 THR A CA 1
ATOM 1590 C C . THR A 1 210 ? -15.749 -27.931 -3.074 1.00 25.25 210 THR A C 1
ATOM 1592 O O . THR A 1 210 ? -15.057 -27.231 -3.806 1.00 25.25 210 THR A O 1
ATOM 1595 N N . GLY A 1 211 ? -15.266 -28.493 -1.963 1.00 23.89 211 GLY A N 1
ATOM 1596 C CA . GLY A 1 211 ? -13.894 -28.331 -1.482 1.00 23.89 211 GLY A CA 1
ATOM 1597 C C . GLY A 1 211 ? -12.896 -29.323 -2.083 1.00 23.89 211 GLY A C 1
ATOM 1598 O O . GLY A 1 211 ? -13.260 -30.398 -2.556 1.00 23.89 211 GLY A O 1
ATOM 1599 N N . ARG A 1 212 ? -11.607 -28.982 -1.979 1.00 24.88 212 ARG A N 1
ATOM 1600 C CA . ARG A 1 212 ? -10.479 -29.922 -2.065 1.00 24.88 212 ARG A CA 1
ATOM 1601 C C . ARG A 1 212 ? -9.300 -29.450 -1.189 1.00 24.88 212 ARG A C 1
ATOM 1603 O O . ARG A 1 212 ? -9.239 -28.270 -0.848 1.00 24.88 212 ARG A O 1
ATOM 1610 N N . PRO A 1 213 ? -8.413 -30.367 -0.760 1.00 27.09 213 PRO A N 1
ATOM 1611 C CA . PRO A 1 213 ? -7.623 -30.226 0.461 1.00 27.09 213 PRO A CA 1
ATOM 1612 C C . PRO A 1 213 ? -6.319 -29.436 0.280 1.00 27.09 213 PRO A C 1
ATOM 1614 O O . PRO A 1 213 ? -5.717 -29.423 -0.791 1.00 27.09 213 PRO A O 1
ATOM 1617 N N . ARG A 1 214 ? -5.869 -28.805 1.375 1.00 27.80 214 ARG A N 1
ATOM 1618 C CA . ARG A 1 214 ? -4.582 -28.102 1.492 1.00 27.80 214 ARG A CA 1
ATOM 1619 C C . ARG A 1 214 ? -3.414 -29.090 1.546 1.00 27.80 214 ARG A C 1
ATOM 1621 O O . ARG A 1 214 ? -3.375 -29.940 2.430 1.00 27.80 214 ARG A O 1
ATOM 1628 N N . ALA A 1 215 ? -2.434 -28.904 0.666 1.00 29.33 215 ALA A N 1
ATOM 1629 C CA . ALA A 1 215 ? -1.098 -29.480 0.801 1.00 29.33 215 ALA A CA 1
ATOM 1630 C C . ALA A 1 215 ? -0.242 -28.622 1.756 1.00 29.33 215 ALA A C 1
ATOM 1632 O O . ALA A 1 215 ? -0.323 -27.391 1.743 1.00 29.33 215 ALA A O 1
ATOM 1633 N N . GLY A 1 216 ? 0.534 -29.289 2.615 1.00 26.22 216 GLY A N 1
ATOM 1634 C CA . GLY A 1 216 ? 1.327 -28.690 3.691 1.00 26.22 216 GLY A CA 1
ATOM 1635 C C . GLY A 1 216 ? 2.502 -27.830 3.213 1.00 26.22 216 GLY A C 1
ATOM 1636 O O . GLY A 1 216 ? 3.092 -28.071 2.162 1.00 26.22 216 GLY A O 1
ATOM 1637 N N . ARG A 1 217 ? 2.846 -26.821 4.023 1.00 29.78 217 ARG A N 1
ATOM 1638 C CA . ARG A 1 217 ? 4.086 -26.035 3.922 1.00 29.78 217 ARG A CA 1
ATOM 1639 C C . ARG A 1 217 ? 5.122 -26.587 4.912 1.00 29.78 217 ARG A C 1
ATOM 1641 O O . ARG A 1 217 ? 4.719 -26.971 6.006 1.00 29.78 217 ARG A O 1
ATOM 1648 N N . PRO A 1 218 ? 6.423 -26.585 4.574 1.00 30.94 218 PRO A N 1
ATOM 1649 C CA . PRO A 1 218 ? 7.479 -26.970 5.502 1.00 30.94 218 PRO A CA 1
ATOM 1650 C C . PRO A 1 218 ? 7.804 -25.840 6.492 1.00 30.94 218 PRO A C 1
ATOM 1652 O O . PRO A 1 218 ? 7.772 -24.656 6.140 1.00 30.94 218 PRO A O 1
ATOM 1655 N N . ASP A 1 219 ? 8.127 -26.238 7.722 1.00 29.91 219 ASP A N 1
ATOM 1656 C CA . ASP A 1 219 ? 8.441 -25.374 8.860 1.00 29.91 219 ASP A CA 1
ATOM 1657 C C . ASP A 1 219 ? 9.707 -24.527 8.649 1.00 29.91 219 ASP A C 1
ATOM 1659 O O . ASP A 1 219 ? 10.756 -25.011 8.216 1.00 29.91 219 ASP A O 1
ATOM 1663 N N . ARG A 1 220 ? 9.626 -23.247 9.033 1.00 29.88 220 ARG A N 1
ATOM 1664 C CA . ARG A 1 220 ? 10.775 -22.358 9.271 1.00 29.88 220 ARG A CA 1
ATOM 1665 C C . ARG A 1 220 ? 10.728 -21.887 10.728 1.00 29.88 220 ARG A C 1
ATOM 1667 O O . ARG A 1 220 ? 9.642 -21.566 11.206 1.00 29.88 220 ARG A O 1
ATOM 1674 N N . PRO A 1 221 ? 11.867 -21.805 11.436 1.00 34.25 221 PRO A N 1
ATOM 1675 C CA . PRO A 1 221 ? 11.859 -21.499 12.859 1.00 34.25 221 PRO A CA 1
ATOM 1676 C C . PRO A 1 221 ? 11.534 -20.020 13.099 1.00 34.25 221 PRO A C 1
ATOM 1678 O O . PRO A 1 221 ? 12.156 -19.129 12.517 1.00 34.25 221 PRO A O 1
ATOM 1681 N N . ALA A 1 222 ? 10.557 -19.779 13.972 1.00 33.91 222 ALA A N 1
ATOM 1682 C CA . ALA A 1 222 ? 10.128 -18.461 14.413 1.00 33.91 222 ALA A CA 1
ATOM 1683 C C . ALA A 1 222 ? 10.636 -18.140 15.826 1.00 33.91 222 ALA A C 1
ATOM 1685 O O . ALA A 1 222 ? 10.845 -19.022 16.657 1.00 33.91 222 ALA A O 1
ATOM 1686 N N . SER A 1 223 ? 10.684 -16.833 16.088 1.00 34.81 223 SER A N 1
ATOM 1687 C CA . SER A 1 223 ? 10.725 -16.167 17.394 1.00 34.81 223 SER A CA 1
ATOM 1688 C C . SER A 1 223 ? 12.094 -15.958 18.056 1.00 34.81 223 SER A C 1
ATOM 1690 O O . SER A 1 223 ? 12.929 -16.847 18.203 1.00 34.81 223 SER A O 1
ATOM 1692 N N . THR A 1 224 ? 12.304 -14.719 18.503 1.00 36.41 224 THR A N 1
ATOM 1693 C CA . THR A 1 224 ? 13.294 -14.359 19.514 1.00 36.41 224 THR A CA 1
ATOM 1694 C C . THR A 1 224 ? 12.569 -14.240 20.848 1.00 36.41 224 THR A C 1
ATOM 1696 O O . THR A 1 224 ? 11.791 -13.316 21.083 1.00 36.41 224 THR A O 1
ATOM 1699 N N . THR A 1 225 ? 12.802 -15.199 21.740 1.00 30.23 225 THR A N 1
ATOM 1700 C CA . THR A 1 225 ? 12.282 -15.162 23.109 1.00 30.23 225 THR A CA 1
ATOM 1701 C C . THR A 1 225 ? 12.987 -14.054 23.890 1.00 30.23 225 THR A C 1
ATOM 1703 O O . THR A 1 225 ? 14.205 -14.090 24.063 1.00 30.23 225 THR A O 1
ATOM 1706 N N . ARG A 1 226 ? 12.243 -13.067 24.397 1.00 32.50 226 ARG A N 1
ATOM 1707 C CA . ARG A 1 226 ? 12.770 -12.091 25.358 1.00 32.50 226 ARG A CA 1
ATOM 1708 C C . ARG A 1 226 ? 12.292 -12.480 26.758 1.00 32.50 226 ARG A C 1
ATOM 1710 O O . ARG A 1 226 ? 11.155 -12.205 27.122 1.00 32.50 226 ARG A O 1
ATOM 1717 N N . CYS A 1 227 ? 13.160 -13.131 27.530 1.00 30.03 227 CYS A N 1
ATOM 1718 C CA . CYS A 1 227 ? 12.918 -13.410 28.946 1.00 30.03 227 CYS A CA 1
ATOM 1719 C C . CYS A 1 227 ? 13.235 -12.165 29.786 1.00 30.03 227 CYS A C 1
ATOM 1721 O O . CYS A 1 227 ? 14.312 -11.584 29.646 1.00 30.03 227 CYS A O 1
ATOM 1723 N N . THR A 1 228 ? 12.344 -11.777 30.695 1.00 34.97 228 THR A N 1
ATOM 1724 C CA . THR A 1 228 ? 12.711 -10.922 31.831 1.00 34.97 228 THR A CA 1
ATOM 1725 C C . THR A 1 228 ? 13.514 -11.754 32.841 1.00 34.97 228 THR A C 1
ATOM 1727 O O . THR A 1 228 ? 13.152 -12.906 33.095 1.00 34.97 228 THR A O 1
ATOM 1730 N N . PRO A 1 229 ? 14.612 -11.237 33.425 1.00 33.03 229 PRO A N 1
ATOM 1731 C CA . PRO A 1 229 ? 15.316 -11.962 34.474 1.00 33.03 229 PRO A CA 1
ATOM 1732 C C . PRO A 1 229 ? 14.446 -11.982 35.736 1.00 33.03 229 PRO A C 1
ATOM 1734 O O . PRO A 1 229 ? 14.144 -10.930 36.294 1.00 33.03 229 PRO A O 1
ATOM 1737 N N . GLY A 1 230 ? 14.037 -13.172 36.180 1.00 35.88 230 GLY A N 1
ATOM 1738 C CA . GLY A 1 230 ? 13.476 -13.364 37.518 1.00 35.88 230 GLY A CA 1
ATOM 1739 C C . GLY A 1 230 ? 14.550 -13.210 38.609 1.00 35.88 230 GLY A C 1
ATOM 1740 O O . GLY A 1 230 ? 15.748 -13.255 38.302 1.00 35.88 230 GLY A O 1
ATOM 1741 N N . PRO A 1 231 ? 14.156 -13.025 39.882 1.00 36.44 231 PRO A N 1
ATOM 1742 C CA . PRO A 1 231 ? 15.103 -12.881 40.982 1.00 36.44 231 PRO A CA 1
ATOM 1743 C C . PRO A 1 231 ? 15.965 -14.144 41.126 1.00 36.44 231 PRO A C 1
ATOM 1745 O O . PRO A 1 231 ? 15.469 -15.270 41.067 1.00 36.44 231 PRO A O 1
ATOM 1748 N N . ARG A 1 232 ? 17.280 -13.959 41.291 1.00 36.06 232 ARG A N 1
ATOM 1749 C CA . ARG A 1 232 ? 18.229 -15.062 41.491 1.00 36.06 232 ARG A CA 1
ATOM 1750 C C . ARG A 1 232 ? 18.118 -15.586 42.925 1.00 36.06 232 ARG A C 1
ATOM 1752 O O . ARG A 1 232 ? 18.325 -14.832 43.868 1.00 36.06 232 ARG A O 1
ATOM 1759 N N . SER A 1 233 ? 17.838 -16.879 43.072 1.00 37.75 233 SER A N 1
ATOM 1760 C CA . SER A 1 233 ? 18.010 -17.619 44.331 1.00 37.75 233 SER A CA 1
ATOM 1761 C C . SER A 1 233 ? 19.509 -17.856 44.614 1.00 37.75 233 SER A C 1
ATOM 1763 O O . SER A 1 233 ? 20.263 -18.039 43.652 1.00 37.75 233 SER A O 1
ATOM 1765 N N . PRO A 1 234 ? 19.970 -17.888 45.885 1.00 38.56 234 PRO A N 1
ATOM 1766 C CA . PRO A 1 234 ? 21.387 -18.046 46.220 1.00 38.56 234 PRO A CA 1
ATOM 1767 C C . PRO A 1 234 ? 21.942 -19.465 46.018 1.00 38.56 234 PRO A C 1
ATOM 1769 O O . PRO A 1 234 ? 23.137 -19.674 46.200 1.00 38.56 234 PRO A O 1
ATOM 1772 N N . PHE A 1 235 ? 21.129 -20.441 45.603 1.00 41.16 235 PHE A N 1
ATOM 1773 C CA . PHE A 1 235 ? 21.593 -21.806 45.343 1.00 41.16 235 PHE A CA 1
ATOM 1774 C C . PHE A 1 235 ? 21.292 -22.229 43.902 1.00 41.16 235 PHE A C 1
ATOM 1776 O O . PHE A 1 235 ? 20.141 -22.322 43.478 1.00 41.16 235 PHE A O 1
ATOM 1783 N N . GLY A 1 236 ? 22.358 -22.476 43.137 1.00 40.75 236 GLY A N 1
ATOM 1784 C CA . GLY A 1 236 ? 22.330 -22.798 41.711 1.00 40.75 236 GLY A CA 1
ATOM 1785 C C . GLY A 1 236 ? 21.705 -24.154 41.382 1.00 40.75 236 GLY A C 1
ATOM 1786 O O . GLY A 1 236 ? 22.413 -25.111 41.081 1.00 40.75 236 GLY A O 1
ATOM 1787 N N . ARG A 1 237 ? 20.372 -24.223 41.348 1.00 33.91 237 ARG A N 1
ATOM 1788 C CA . ARG A 1 237 ? 19.628 -25.276 40.644 1.00 33.91 237 ARG A CA 1
ATOM 1789 C C . ARG A 1 237 ? 18.673 -24.633 39.639 1.00 33.91 237 ARG A C 1
ATOM 1791 O O . ARG A 1 237 ? 17.906 -23.738 39.983 1.00 33.91 237 ARG A O 1
ATOM 1798 N N . ARG A 1 238 ? 18.748 -25.060 38.374 1.00 32.62 238 ARG A N 1
ATOM 1799 C CA . ARG A 1 238 ? 17.812 -24.639 37.320 1.00 32.62 238 ARG A CA 1
ATOM 1800 C C . ARG A 1 238 ? 16.463 -25.316 37.575 1.00 32.62 238 ARG A C 1
ATOM 1802 O O . ARG A 1 238 ? 16.391 -26.539 37.538 1.00 32.62 238 ARG A O 1
ATOM 1809 N N . HIS A 1 239 ? 15.419 -24.529 37.815 1.00 32.78 239 HIS A N 1
ATOM 1810 C CA . HIS A 1 239 ? 14.031 -24.995 37.782 1.00 32.78 239 HIS A CA 1
ATOM 1811 C C . HIS A 1 239 ? 13.600 -25.221 36.319 1.00 32.78 239 HIS A C 1
ATOM 1813 O O . HIS A 1 239 ? 13.854 -24.340 35.489 1.00 32.78 239 HIS A O 1
ATOM 1819 N N . PRO A 1 240 ? 12.943 -26.341 35.967 1.00 38.38 240 PRO A N 1
ATOM 1820 C CA . PRO A 1 240 ? 12.331 -26.519 34.663 1.00 38.38 240 PRO A CA 1
ATOM 1821 C C . PRO A 1 240 ? 10.912 -25.948 34.720 1.00 38.38 240 PRO A C 1
ATOM 1823 O O . PRO A 1 240 ? 9.948 -26.691 34.785 1.00 38.38 240 PRO A O 1
ATOM 1826 N N . ASP A 1 241 ? 10.779 -24.625 34.730 1.00 34.56 241 ASP A N 1
ATOM 1827 C CA . ASP A 1 241 ? 9.472 -23.993 34.537 1.00 34.56 241 ASP A CA 1
ATOM 1828 C C . ASP A 1 241 ? 9.617 -22.796 33.599 1.00 34.56 241 ASP A C 1
ATOM 1830 O O . ASP A 1 241 ? 9.948 -21.678 33.992 1.00 34.56 241 ASP A O 1
ATOM 1834 N N . ARG A 1 242 ? 9.369 -23.039 32.307 1.00 36.66 242 ARG A N 1
ATOM 1835 C CA . ARG A 1 242 ? 9.105 -21.990 31.308 1.00 36.66 242 ARG A CA 1
ATOM 1836 C C . ARG A 1 242 ? 7.644 -21.521 31.399 1.00 36.66 242 ARG A C 1
ATOM 1838 O O . ARG A 1 242 ? 6.992 -21.297 30.383 1.00 36.66 242 ARG A O 1
ATOM 1845 N N . ALA A 1 243 ? 7.114 -21.353 32.604 1.00 38.47 243 ALA A N 1
ATOM 1846 C CA . ALA A 1 243 ? 5.804 -20.754 32.809 1.00 38.47 243 ALA A CA 1
ATOM 1847 C C . ALA A 1 243 ? 5.946 -19.222 32.763 1.00 38.47 243 ALA A C 1
ATOM 1849 O O . ALA A 1 243 ? 6.257 -18.585 33.764 1.00 38.47 243 ALA A O 1
ATOM 1850 N N . GLY A 1 244 ? 5.774 -18.617 31.581 1.00 32.56 244 GLY A N 1
ATOM 1851 C CA . GLY A 1 244 ? 5.635 -17.155 31.475 1.00 32.56 244 GLY A CA 1
ATOM 1852 C C . GLY A 1 244 ? 6.172 -16.483 30.212 1.00 32.56 244 GLY A C 1
ATOM 1853 O O . GLY A 1 244 ? 5.883 -15.308 29.995 1.00 32.56 244 GLY A O 1
ATOM 1854 N N . CYS A 1 245 ? 6.903 -17.186 29.342 1.00 29.56 245 CYS A N 1
ATOM 1855 C CA . CYS A 1 245 ? 7.291 -16.619 28.048 1.00 29.56 245 CYS A CA 1
ATOM 1856 C C . CYS A 1 245 ? 6.084 -16.627 27.103 1.00 29.56 245 CYS A C 1
ATOM 1858 O O . CYS A 1 245 ? 5.854 -17.599 26.391 1.00 29.56 245 CYS A O 1
ATOM 1860 N N . ARG A 1 246 ? 5.289 -15.551 27.106 1.00 44.22 246 ARG A N 1
ATOM 1861 C CA . ARG A 1 246 ? 4.335 -15.312 26.018 1.00 44.22 246 ARG A CA 1
ATOM 1862 C C . ARG A 1 246 ? 5.134 -14.915 24.785 1.00 44.22 246 ARG A C 1
ATOM 1864 O O . ARG A 1 246 ? 5.745 -13.849 24.766 1.00 44.22 246 ARG A O 1
ATOM 1871 N N . GLU A 1 247 ? 5.136 -15.772 23.775 1.00 52.06 247 GLU A N 1
ATOM 1872 C CA . GLU A 1 247 ? 5.657 -15.421 22.460 1.00 52.06 247 GLU A CA 1
ATOM 1873 C C . GLU A 1 247 ? 4.840 -14.252 21.904 1.00 52.06 247 GLU A C 1
ATOM 1875 O O . GLU A 1 247 ? 3.630 -14.347 21.690 1.00 52.06 247 GLU A O 1
ATOM 1880 N N . THR A 1 248 ? 5.495 -13.109 21.720 1.00 57.97 248 THR A N 1
ATOM 1881 C CA . THR A 1 248 ? 4.929 -12.014 20.937 1.00 57.97 248 THR A CA 1
ATOM 1882 C C . THR A 1 248 ? 5.100 -12.356 19.457 1.00 57.97 248 THR A C 1
ATOM 1884 O O . THR A 1 248 ? 6.238 -12.615 19.052 1.00 57.97 248 THR A O 1
ATOM 1887 N N . PRO A 1 249 ? 4.026 -12.335 18.648 1.00 70.69 249 PRO A N 1
ATOM 1888 C CA . PRO A 1 249 ? 4.108 -12.561 17.209 1.00 70.69 249 PRO A CA 1
ATOM 1889 C C . PRO A 1 249 ? 5.141 -11.633 16.564 1.00 70.69 249 PRO A C 1
ATOM 1891 O O . PRO A 1 249 ? 5.248 -10.459 16.948 1.00 70.69 249 PRO A O 1
ATOM 1894 N N . SER A 1 250 ? 5.887 -12.135 15.579 1.00 78.81 250 SER A N 1
ATOM 1895 C CA . SER A 1 250 ? 6.830 -11.312 14.820 1.00 78.81 250 SER A CA 1
ATOM 1896 C C . SER A 1 250 ? 6.087 -10.212 14.062 1.00 78.81 250 SER A C 1
ATOM 1898 O O . SER A 1 250 ? 4.898 -10.337 13.784 1.00 78.81 250 SER A O 1
ATOM 1900 N N . ARG A 1 251 ? 6.769 -9.125 13.679 1.00 75.75 251 ARG A N 1
ATOM 1901 C CA . ARG A 1 251 ? 6.135 -8.047 12.899 1.00 75.75 251 ARG A CA 1
ATOM 1902 C C . ARG A 1 251 ? 5.420 -8.577 11.650 1.00 75.75 251 ARG A C 1
ATOM 1904 O O . ARG A 1 251 ? 4.351 -8.076 11.328 1.00 75.75 251 ARG A O 1
ATOM 1911 N N . THR A 1 252 ? 5.987 -9.579 10.982 1.00 78.38 252 THR A N 1
ATOM 1912 C CA . THR A 1 252 ? 5.368 -10.229 9.820 1.00 78.38 252 THR A CA 1
ATOM 1913 C C . THR A 1 252 ? 4.054 -10.904 10.202 1.00 78.38 252 THR A C 1
ATOM 1915 O O . THR A 1 252 ? 3.031 -10.601 9.600 1.00 78.38 252 THR A O 1
ATOM 1918 N N . ASP A 1 253 ? 4.043 -11.694 11.279 1.00 79.06 253 ASP A N 1
ATOM 1919 C CA . ASP A 1 253 ? 2.821 -12.354 11.767 1.00 79.06 253 ASP A CA 1
ATOM 1920 C C . ASP A 1 253 ? 1.733 -11.334 12.133 1.00 79.06 253 ASP A C 1
ATOM 1922 O O . ASP A 1 253 ? 0.545 -11.544 11.896 1.00 79.06 253 ASP A O 1
ATOM 1926 N N . GLN A 1 254 ? 2.135 -10.194 12.703 1.00 78.31 254 GLN A N 1
ATOM 1927 C CA . GLN A 1 254 ? 1.217 -9.107 13.044 1.00 78.31 254 GLN A CA 1
ATOM 1928 C C . GLN A 1 254 ? 0.597 -8.457 11.801 1.00 78.31 254 GLN A C 1
ATOM 1930 O O . GLN A 1 254 ? -0.578 -8.090 11.828 1.00 78.31 254 GLN A O 1
ATOM 1935 N N . VAL A 1 255 ? 1.373 -8.306 10.725 1.00 80.12 255 VAL A N 1
ATOM 1936 C CA . VAL A 1 255 ? 0.896 -7.773 9.441 1.00 80.12 255 VAL A CA 1
ATOM 1937 C C . VAL A 1 255 ? -0.069 -8.753 8.777 1.00 80.12 255 VAL A C 1
ATOM 1939 O O . VAL A 1 255 ? -1.152 -8.338 8.367 1.00 80.12 255 VAL A O 1
ATOM 1942 N N . ASP A 1 256 ? 0.263 -10.043 8.757 1.00 82.00 256 ASP A N 1
ATOM 1943 C CA . ASP A 1 256 ? -0.588 -11.080 8.164 1.00 82.00 256 ASP A CA 1
ATOM 1944 C C . ASP A 1 256 ? -1.945 -11.170 8.880 1.00 82.00 256 ASP A C 1
ATOM 1946 O O . ASP A 1 256 ? -2.999 -11.230 8.239 1.00 82.00 256 ASP A O 1
ATOM 1950 N N . LEU A 1 257 ? -1.944 -11.098 10.216 1.00 82.56 257 LEU A N 1
ATOM 1951 C CA . LEU A 1 257 ? -3.170 -11.028 11.018 1.00 82.56 257 LEU A CA 1
ATOM 1952 C C . LEU A 1 257 ? -4.009 -9.785 10.682 1.00 82.56 257 LEU A C 1
ATOM 1954 O O . LEU A 1 257 ? -5.237 -9.875 10.593 1.00 82.56 257 LEU A O 1
ATOM 1958 N N . ALA A 1 258 ? -3.365 -8.634 10.469 1.00 80.00 258 ALA A N 1
ATOM 1959 C CA . ALA A 1 258 ? -4.052 -7.401 10.094 1.00 80.00 258 ALA A CA 1
ATOM 1960 C C . ALA A 1 258 ? -4.681 -7.484 8.690 1.00 80.00 258 ALA A C 1
ATOM 1962 O O . ALA A 1 258 ? -5.807 -7.011 8.505 1.00 80.00 258 ALA A O 1
ATOM 1963 N N . HIS A 1 259 ? -4.004 -8.106 7.715 1.00 83.06 259 HIS A N 1
ATOM 1964 C CA . HIS A 1 259 ? -4.558 -8.345 6.372 1.00 83.06 259 HIS A CA 1
ATOM 1965 C C . HIS A 1 259 ? -5.766 -9.275 6.412 1.00 83.06 259 HIS A C 1
ATOM 1967 O O . HIS A 1 259 ? -6.797 -8.974 5.812 1.00 83.06 259 HIS A O 1
ATOM 1973 N N . GLN A 1 260 ? -5.676 -10.376 7.158 1.00 80.81 260 GLN A N 1
ATOM 1974 C CA . GLN A 1 260 ? -6.782 -11.328 7.291 1.00 80.81 260 GLN A CA 1
ATOM 1975 C C . GLN A 1 260 ? -8.026 -10.675 7.895 1.00 80.81 260 GLN A C 1
ATOM 1977 O O . GLN A 1 260 ? -9.147 -10.932 7.456 1.00 80.81 260 GLN A O 1
ATOM 1982 N N . ARG A 1 261 ? -7.844 -9.797 8.885 1.00 80.38 261 ARG A N 1
ATOM 1983 C CA . ARG A 1 261 ? -8.963 -9.081 9.495 1.00 80.38 261 ARG A CA 1
ATOM 1984 C C . ARG A 1 261 ? -9.582 -8.041 8.565 1.00 80.38 261 ARG A C 1
ATOM 1986 O O . ARG A 1 261 ? -10.801 -7.895 8.569 1.00 80.38 261 ARG A O 1
ATOM 1993 N N . ALA A 1 262 ? -8.779 -7.367 7.742 1.00 75.25 262 ALA A N 1
ATOM 1994 C CA . ALA A 1 262 ? -9.296 -6.464 6.714 1.00 75.25 262 ALA A CA 1
ATOM 1995 C C . ALA A 1 262 ? -10.264 -7.191 5.762 1.00 75.25 262 ALA A C 1
ATOM 1997 O O . ALA A 1 262 ? -11.364 -6.703 5.515 1.00 75.25 262 ALA A O 1
ATOM 1998 N N . ALA A 1 263 ? -9.909 -8.405 5.328 1.00 69.88 263 ALA A N 1
ATOM 1999 C CA . ALA A 1 263 ? -10.769 -9.243 4.489 1.00 69.88 263 ALA A CA 1
ATOM 2000 C C . ALA A 1 263 ? -12.107 -9.589 5.169 1.00 69.88 263 ALA A C 1
ATOM 2002 O O . ALA A 1 263 ? -13.167 -9.548 4.545 1.00 69.88 263 ALA A O 1
ATOM 2003 N N . GLN A 1 264 ? -12.074 -9.884 6.474 1.00 71.56 264 GLN A N 1
ATOM 2004 C CA . GLN A 1 264 ? -13.278 -10.173 7.262 1.00 71.56 264 GLN A CA 1
ATOM 2005 C C . GLN A 1 264 ? -14.206 -8.964 7.394 1.00 71.56 264 GLN A C 1
ATOM 2007 O O . GLN A 1 264 ? -15.423 -9.138 7.454 1.00 71.56 264 GLN A O 1
ATOM 2012 N N . LEU A 1 265 ? -13.649 -7.753 7.468 1.00 68.62 265 LEU A N 1
ATOM 2013 C CA . LEU A 1 265 ? -14.439 -6.526 7.476 1.00 68.62 265 LEU A CA 1
ATOM 2014 C C . LEU A 1 265 ? -15.045 -6.284 6.086 1.00 68.62 265 LEU A C 1
ATOM 2016 O O . LEU A 1 265 ? -16.258 -6.131 5.978 1.00 68.62 265 LEU A O 1
ATOM 2020 N N . ALA A 1 266 ? -14.252 -6.374 5.018 1.00 60.59 266 ALA A N 1
ATOM 2021 C CA . ALA A 1 266 ? -14.737 -6.160 3.653 1.00 60.59 266 ALA A CA 1
ATOM 2022 C C . ALA A 1 266 ? -15.863 -7.139 3.251 1.00 60.59 266 ALA A C 1
ATOM 2024 O O . ALA A 1 266 ? -16.870 -6.731 2.674 1.00 60.59 266 ALA A O 1
ATOM 2025 N N . GLY A 1 267 ? -15.768 -8.415 3.652 1.00 54.91 267 GLY A N 1
ATOM 2026 C CA . GLY A 1 267 ? -16.807 -9.428 3.410 1.00 54.91 267 GLY A CA 1
ATOM 2027 C C . GLY A 1 267 ? -18.157 -9.157 4.093 1.00 54.91 267 GLY A C 1
ATOM 2028 O O . GLY A 1 267 ? -19.152 -9.789 3.749 1.00 54.91 267 GLY A O 1
ATOM 2029 N N . ARG A 1 268 ? -18.228 -8.206 5.034 1.00 57.84 268 ARG A N 1
ATOM 2030 C CA . ARG A 1 268 ? -19.483 -7.751 5.662 1.00 57.84 268 ARG A CA 1
ATOM 2031 C C . ARG A 1 268 ? -20.143 -6.584 4.912 1.00 57.84 268 ARG A C 1
ATOM 2033 O O . ARG A 1 268 ? -21.050 -5.964 5.459 1.00 57.84 268 ARG A O 1
ATOM 2040 N N . GLY A 1 269 ? -19.689 -6.276 3.693 1.00 41.28 269 GLY A N 1
ATOM 2041 C CA . GLY A 1 269 ? -20.186 -5.153 2.890 1.00 41.28 269 GLY A CA 1
ATOM 2042 C C . GLY A 1 269 ? -19.653 -3.790 3.341 1.00 41.28 269 GLY A C 1
ATOM 2043 O O . GLY A 1 269 ? -20.245 -2.766 3.018 1.00 41.28 269 GLY A O 1
ATOM 2044 N N . LEU A 1 270 ? -18.558 -3.778 4.105 1.00 46.06 270 LEU A N 1
ATOM 2045 C CA . LEU A 1 270 ? -17.928 -2.568 4.629 1.00 46.06 270 LEU A CA 1
ATOM 2046 C C . LEU A 1 270 ? -16.973 -2.010 3.569 1.00 46.06 270 LEU A C 1
ATOM 2048 O O . LEU A 1 270 ? -16.069 -2.727 3.134 1.00 46.06 270 LEU A O 1
ATOM 2052 N N . ARG A 1 271 ? -17.210 -0.769 3.134 1.00 38.19 271 ARG A N 1
ATOM 2053 C CA . ARG A 1 271 ? -16.373 -0.055 2.161 1.00 38.19 271 ARG A CA 1
ATOM 2054 C C . ARG A 1 271 ? -15.316 0.796 2.855 1.00 38.19 271 ARG A C 1
ATOM 2056 O O . ARG A 1 271 ? -15.567 1.258 3.990 1.00 38.19 271 ARG A O 1
#

Secondary structure (DSSP, 8-state):
----SSSHHHHHHHHHHHHTT-TTTTS-GGGTS----HHHHHHHHHHHHHTT----HIIIIIIHHHHHHH--HHHHHHHHHHHHTT---EEEE--BTTBSS-GGG---EEEEETTEEEEEEEEEEEETTTT-SEEEEEEES-SSS-TTTTEEEEEEETTSTTEEEEEE--TTS---SSPEEEEEE---TT----------------------PPPPPPP-------PPPPPPPSS-------TT---PPPHHHHHHHHHHHHHHHHTTT--

Sequence (271 aa):
MESDRHNEAYRAVIKRMGSDGKLGVGWPKEYGGLGFGPVEQQIFINEANRADIPLPMVTLQTVGPTLQALGTEEQKKKFLPGILAGEVHFAIGYSEPDAGTDLASLRTTAVRHGDEYIVNGQKMWTTGAHDADYIWLACRTDPTAAKHKGISILIVDTKDPGYSWTPIIRRTGRTTPTPRTTTMFGCPPTCSSARRTAAGSSSPPSSTTTGRPRAGRPDRPASTTRCTPGPRSPFGRRHPDRAGCRETPSRTDQVDLAHQRAAQLAGRGLR

pLDDT: mean 73.31, std 25.92, range [21.61, 97.31]

Foldseek 3Di:
DPQACQDPVLLVVLLVCLVVLNQLCCPDVVLSHVVDDPVVVVVSVVVCVVVVRDDLCCLRPPVQVLCVVQNDPVCSVPRSSCRSSSNAGEWEFQADPVRDFNSLPDDWAWEDDPLGTQTFDKGWQTWSLVNHQWYQHWHFHDPPDDSLLRIATDTGGCPPPQWDWDFDDDPVNRQNSTTIIIIGGHDPPPDDDDDDDDDDDDDDDDDDDDDDDDDDDDDDDDADFDDDDDDDDPDDDDDPDPPPGDTDDGPVRSVVSNSNVNSVCVVVVRD